Protein AF-A0AA88XLY1-F1 (afdb_monomer)

Sequence (331 aa):
MMCITQAEDRWPFRLPAILVGDGRLGGISGTISAYESLRLRGYDVAAIIFEDHNLGNEVPLLSYLRNRVPVLVLPPVPRGISENLIEWFEKSSSVFCSLKEIMLTTFLERIQRLHDMPKKAREIFWWPFTQHKLVPDETVTVIDSRFGENFAVHKVQHDSIIQQFDACASWWTQGPDATLQVVFRSFSSEEHDVGLPFGSAIKRDVLVYCGHNIHTRPIEYHQLCGNVVKFPSLLCHIFRWLQIELAKDMGYTAARFGHVMFPENVYEPALECAEHLLEGVGKDNGSTAIEIALKMAFRKFLLDHETILDLQSAEMGERRLELKVGPCSYL

Structure (mmCIF, N/CA/C/O backbone):
data_AF-A0AA88XLY1-F1
#
_entry.id   AF-A0AA88XLY1-F1
#
loop_
_atom_site.group_PDB
_atom_site.id
_atom_site.type_symbol
_atom_site.label_atom_id
_atom_site.label_alt_id
_atom_site.label_comp_id
_atom_site.label_asym_id
_atom_site.label_entity_id
_atom_site.label_seq_id
_atom_site.pdbx_PDB_ins_code
_atom_site.Cartn_x
_atom_site.Cartn_y
_atom_site.Cartn_z
_atom_site.occupancy
_atom_site.B_iso_or_equiv
_atom_site.auth_seq_id
_atom_site.auth_comp_id
_atom_site.auth_asym_id
_atom_site.auth_atom_id
_atom_site.pdbx_PDB_model_num
ATOM 1 N N . MET A 1 1 ? -13.022 -13.371 11.769 1.00 31.89 1 MET A N 1
ATOM 2 C CA . MET A 1 1 ? -11.596 -13.449 11.394 1.00 31.89 1 MET A CA 1
ATOM 3 C C . MET A 1 1 ? -11.537 -13.706 9.898 1.00 31.89 1 MET A C 1
ATOM 5 O O . MET A 1 1 ? -12.066 -14.717 9.457 1.00 31.89 1 MET A O 1
ATOM 9 N N . MET A 1 2 ? -11.038 -12.755 9.108 1.00 35.56 2 MET A N 1
ATOM 10 C CA . MET A 1 2 ? -10.910 -12.939 7.661 1.00 35.56 2 MET A CA 1
ATOM 11 C C . MET A 1 2 ? -9.697 -13.842 7.425 1.00 35.56 2 MET A C 1
ATOM 13 O O . MET A 1 2 ? -8.572 -13.444 7.716 1.00 35.56 2 MET A O 1
ATOM 17 N N . CYS A 1 3 ? -9.922 -15.086 7.002 1.00 40.66 3 CYS A N 1
ATOM 18 C CA . CYS A 1 3 ? -8.826 -15.9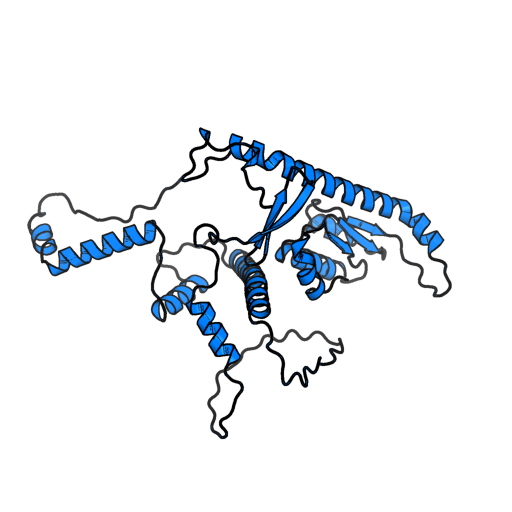81 6.640 1.00 40.66 3 CYS A CA 1
ATOM 19 C C . CYS A 1 3 ? -8.117 -15.444 5.39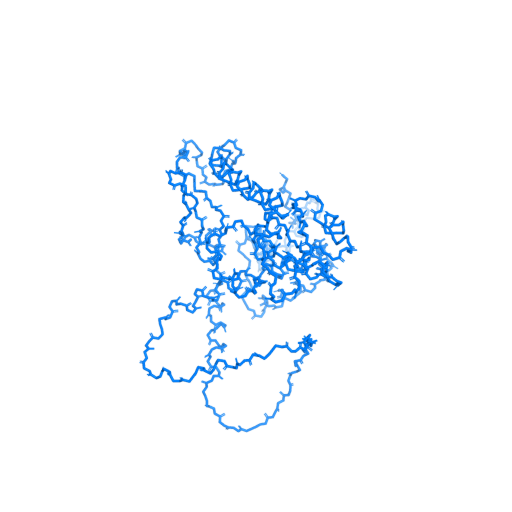1 1.00 40.66 3 CYS A C 1
ATOM 21 O O . CYS A 1 3 ? -8.750 -14.846 4.524 1.00 40.66 3 CYS A O 1
ATOM 23 N N . ILE A 1 4 ? -6.809 -15.685 5.300 1.00 44.84 4 ILE A N 1
ATOM 24 C CA . ILE A 1 4 ? -5.923 -15.228 4.217 1.00 44.84 4 ILE A CA 1
ATOM 25 C C . ILE A 1 4 ? -6.494 -15.545 2.821 1.00 44.84 4 ILE A C 1
ATOM 27 O O . ILE A 1 4 ? -6.412 -14.709 1.929 1.00 44.84 4 ILE A O 1
ATOM 31 N N . THR A 1 5 ? -7.171 -16.686 2.673 1.00 46.53 5 THR A N 1
ATOM 32 C CA . THR A 1 5 ? -7.853 -17.112 1.442 1.00 46.53 5 THR A CA 1
ATOM 33 C C . THR A 1 5 ? -9.067 -16.246 1.077 1.00 46.53 5 THR A C 1
ATOM 35 O O . THR A 1 5 ? -9.299 -15.970 -0.093 1.00 46.53 5 THR A O 1
ATOM 38 N N . GLN A 1 6 ? -9.818 -15.719 2.052 1.00 50.75 6 GLN A N 1
ATOM 39 C CA . GLN A 1 6 ? -10.956 -14.823 1.787 1.00 50.75 6 GLN A CA 1
ATOM 40 C C . GLN A 1 6 ? -10.525 -13.415 1.354 1.00 50.75 6 GLN A C 1
ATOM 42 O O . GLN A 1 6 ? -11.311 -12.680 0.751 1.00 50.75 6 GLN A O 1
ATOM 47 N N . ALA A 1 7 ? -9.290 -13.021 1.679 1.00 50.91 7 ALA A N 1
ATOM 48 C CA . ALA A 1 7 ? -8.703 -11.759 1.243 1.00 50.91 7 ALA A CA 1
ATOM 49 C C . ALA A 1 7 ? -8.209 -11.810 -0.210 1.00 50.91 7 ALA A C 1
ATOM 51 O O . ALA A 1 7 ? -7.953 -10.766 -0.793 1.00 50.91 7 ALA A O 1
ATOM 52 N N . GLU A 1 8 ? -8.102 -12.976 -0.834 1.00 51.84 8 GLU A N 1
ATOM 53 C CA . GLU A 1 8 ? -7.687 -13.069 -2.239 1.00 51.84 8 GLU A CA 1
ATOM 54 C C . GLU A 1 8 ? -8.887 -12.873 -3.180 1.00 51.84 8 GLU A C 1
ATOM 56 O O . GLU A 1 8 ? -8.802 -12.106 -4.141 1.00 51.84 8 GLU A O 1
ATOM 61 N N . ASP A 1 9 ? -10.053 -13.424 -2.829 1.00 51.47 9 ASP A N 1
ATOM 62 C CA . ASP A 1 9 ? -11.286 -13.301 -3.624 1.00 51.47 9 ASP A CA 1
ATOM 63 C C . ASP A 1 9 ? -11.855 -11.872 -3.680 1.00 51.47 9 ASP A C 1
ATOM 65 O O . ASP A 1 9 ? -12.534 -11.494 -4.637 1.00 51.47 9 ASP A O 1
ATOM 69 N N . ARG A 1 10 ? -11.591 -11.050 -2.656 1.00 53.12 10 ARG A N 1
ATOM 70 C CA . ARG A 1 10 ? -12.127 -9.676 -2.541 1.00 53.12 10 ARG A CA 1
ATOM 71 C C . ARG A 1 10 ? -11.178 -8.586 -3.029 1.00 53.12 10 ARG A C 1
ATOM 73 O O . ARG A 1 10 ? -11.556 -7.411 -3.031 1.00 53.12 10 ARG A O 1
ATOM 80 N N . TRP A 1 11 ? -9.993 -8.970 -3.498 1.00 59.19 11 TRP A N 1
ATOM 81 C CA . TRP A 1 11 ? -8.980 -8.053 -4.009 1.00 59.19 11 TRP A CA 1
ATOM 82 C C . TRP A 1 11 ? -9.486 -7.064 -5.078 1.00 59.19 11 TRP A C 1
ATOM 84 O O . TRP A 1 11 ? -9.163 -5.881 -4.961 1.00 59.19 11 TRP A O 1
ATOM 94 N N . PRO A 1 12 ? -10.318 -7.461 -6.071 1.00 54.78 12 PRO A N 1
ATOM 95 C CA . PRO A 1 12 ? -10.741 -6.558 -7.148 1.00 54.78 12 PRO A CA 1
ATOM 96 C C . PRO A 1 12 ? -11.434 -5.279 -6.675 1.00 54.78 12 PRO A C 1
ATOM 98 O O . PRO A 1 12 ? -11.430 -4.282 -7.390 1.00 54.78 12 PRO A O 1
ATOM 101 N N . PHE A 1 13 ? -12.041 -5.309 -5.488 1.00 60.09 13 PHE A N 1
ATOM 102 C CA . PHE A 1 13 ? -12.886 -4.227 -5.001 1.00 60.09 13 PHE A CA 1
ATOM 103 C C . PHE A 1 13 ? -12.156 -3.260 -4.061 1.00 60.09 13 PHE A C 1
ATOM 105 O O . PHE A 1 13 ? -12.681 -2.171 -3.832 1.00 60.09 13 PHE A O 1
ATOM 112 N N . ARG A 1 14 ? -10.979 -3.640 -3.515 1.00 66.19 14 ARG A N 1
ATOM 113 C CA . ARG A 1 14 ? -10.178 -2.875 -2.525 1.00 66.19 14 ARG A CA 1
ATOM 114 C C . ARG A 1 14 ? -11.039 -1.972 -1.632 1.00 66.19 14 ARG A C 1
ATOM 116 O O . ARG A 1 14 ? -10.840 -0.758 -1.547 1.00 66.19 14 ARG A O 1
ATOM 123 N N . LEU A 1 15 ? -12.063 -2.561 -1.019 1.00 68.31 15 LEU A N 1
ATOM 124 C CA . LEU A 1 15 ? -12.928 -1.836 -0.098 1.00 68.31 15 LEU A CA 1
ATOM 125 C C . LEU A 1 15 ? -12.123 -1.508 1.168 1.00 68.31 15 LEU A C 1
ATOM 127 O O . LEU A 1 15 ? -11.280 -2.323 1.559 1.00 68.31 15 LEU A O 1
ATOM 131 N N . PRO A 1 16 ? -12.356 -0.346 1.808 1.00 72.38 16 PRO A N 1
ATOM 132 C CA . PRO A 1 16 ? -11.746 -0.050 3.097 1.00 72.38 16 PRO A CA 1
ATOM 133 C C . PRO A 1 16 ? -12.067 -1.182 4.076 1.00 72.38 16 PRO A C 1
ATOM 135 O O . PRO A 1 16 ? -13.232 -1.529 4.287 1.00 72.38 16 PRO A O 1
ATOM 138 N N . ALA A 1 17 ? -11.024 -1.795 4.629 1.00 85.44 17 ALA A N 1
ATOM 139 C CA . ALA A 1 17 ? -11.159 -2.934 5.521 1.00 85.44 17 ALA A CA 1
ATOM 140 C C . ALA A 1 17 ? -11.238 -2.461 6.974 1.00 85.44 17 ALA A C 1
ATOM 142 O O . ALA A 1 17 ? -10.541 -1.532 7.377 1.00 85.44 17 ALA A O 1
ATOM 143 N N . ILE A 1 18 ? -12.046 -3.139 7.782 1.00 92.50 18 ILE A N 1
ATOM 144 C CA . ILE A 1 18 ? -11.969 -3.042 9.240 1.00 92.50 18 ILE A CA 1
ATOM 145 C C . ILE A 1 18 ? -11.334 -4.326 9.742 1.00 92.50 18 ILE A C 1
ATOM 147 O O . ILE A 1 18 ? -11.735 -5.420 9.333 1.00 92.50 18 ILE A O 1
ATOM 151 N N . LEU A 1 19 ? -10.364 -4.197 10.639 1.00 95.12 19 LEU A N 1
ATOM 152 C CA . LEU A 1 19 ? -9.774 -5.343 11.309 1.00 95.12 19 LEU A CA 1
ATOM 153 C C . LEU A 1 19 ? -10.430 -5.529 12.675 1.00 95.12 19 LEU A C 1
ATOM 155 O O . LEU A 1 19 ? -10.312 -4.678 13.551 1.00 95.12 19 LEU A O 1
ATOM 159 N N . VAL A 1 20 ? -11.087 -6.671 12.863 1.00 96.88 20 VAL A N 1
ATOM 160 C CA . VAL A 1 20 ? -11.510 -7.100 14.197 1.00 96.88 20 VAL A CA 1
ATOM 161 C C . VAL A 1 20 ? -10.316 -7.772 14.875 1.00 96.88 20 VAL A C 1
ATOM 163 O O . VAL A 1 20 ? -9.911 -8.858 14.455 1.00 96.88 20 VAL A O 1
ATOM 166 N N . GLY A 1 21 ? -9.723 -7.088 15.852 1.00 95.38 21 GLY A N 1
ATOM 167 C CA . GLY A 1 21 ? -8.584 -7.566 16.636 1.00 95.38 21 GLY A CA 1
ATOM 168 C C . GLY A 1 21 ? -8.992 -8.487 17.787 1.00 95.38 21 GLY A C 1
ATOM 169 O O . GLY A 1 21 ? -10.158 -8.853 17.932 1.00 95.38 21 GLY A O 1
ATOM 170 N N . ASP A 1 22 ? -8.019 -8.839 18.626 1.00 96.12 22 ASP A N 1
ATOM 171 C CA . ASP A 1 22 ? -8.229 -9.641 19.835 1.00 96.12 22 ASP A CA 1
ATOM 172 C C . ASP A 1 22 ? -7.780 -8.864 21.083 1.00 96.12 22 ASP A C 1
ATOM 174 O O . ASP A 1 22 ? -6.618 -8.469 21.210 1.00 96.12 22 ASP A O 1
ATOM 178 N N . GLY A 1 23 ? -8.715 -8.635 22.006 1.00 94.62 23 GLY A N 1
ATOM 179 C CA . GLY A 1 23 ? -8.454 -7.950 23.272 1.00 94.62 23 GLY A CA 1
ATOM 180 C C . GLY A 1 23 ? -7.908 -8.854 24.378 1.00 94.62 23 GLY A C 1
ATOM 181 O O . GLY A 1 23 ? -7.533 -8.357 25.436 1.00 94.62 23 GLY A O 1
ATOM 182 N N . ARG A 1 24 ? -7.828 -10.171 24.162 1.00 95.81 24 ARG A N 1
ATOM 183 C CA . ARG A 1 24 ? -7.323 -11.133 25.155 1.00 95.81 24 ARG A CA 1
ATOM 184 C C . ARG A 1 24 ? -5.799 -11.084 25.279 1.00 95.81 24 ARG A C 1
ATOM 186 O O . ARG A 1 24 ? -5.095 -10.425 24.509 1.00 95.81 24 ARG A O 1
ATOM 193 N N . LEU A 1 25 ? -5.268 -11.830 26.249 1.00 94.38 25 LEU A N 1
ATOM 194 C CA . LEU A 1 25 ? -3.827 -12.017 26.409 1.00 94.38 25 LEU A CA 1
ATOM 195 C C . LEU A 1 25 ? -3.226 -12.649 25.142 1.00 94.38 25 LEU A C 1
ATOM 197 O O . LEU A 1 25 ? -3.748 -13.633 24.625 1.00 94.38 25 LEU A O 1
ATOM 201 N N . GLY A 1 26 ? -2.135 -12.066 24.638 1.00 93.38 26 GLY A N 1
ATOM 202 C CA . GLY A 1 26 ? -1.527 -12.440 23.352 1.00 93.38 26 GLY A CA 1
ATOM 203 C C . GLY A 1 26 ? -2.197 -11.803 22.125 1.00 93.38 26 GLY A C 1
ATOM 204 O O . GLY A 1 26 ? -1.628 -11.828 21.032 1.00 93.38 26 GLY A O 1
ATOM 205 N N . GLY A 1 27 ? -3.351 -11.155 22.301 1.00 95.00 27 GLY A N 1
ATOM 206 C CA . GLY A 1 27 ? -4.129 -10.554 21.220 1.00 95.00 27 GLY A CA 1
ATOM 207 C C . GLY A 1 27 ? -3.446 -9.377 20.518 1.00 95.00 27 GLY A C 1
ATOM 208 O O . GLY A 1 27 ? -3.669 -9.171 19.326 1.00 95.00 27 GLY A O 1
ATOM 209 N N . ILE A 1 28 ? -2.530 -8.671 21.194 1.00 96.31 28 ILE A N 1
ATOM 210 C CA . ILE A 1 28 ? -1.718 -7.597 20.592 1.00 96.31 28 ILE A CA 1
ATOM 211 C C . ILE A 1 28 ? -0.904 -8.141 19.409 1.00 96.31 28 ILE A C 1
ATOM 213 O O . ILE A 1 28 ? -0.993 -7.618 18.301 1.00 96.31 28 ILE A O 1
ATOM 217 N N . SER A 1 29 ? -0.150 -9.225 19.624 1.00 96.62 29 SER A N 1
ATOM 218 C CA . SER A 1 29 ? 0.693 -9.829 18.584 1.00 96.62 29 SER A CA 1
ATOM 219 C C . SER A 1 29 ? -0.147 -10.390 17.437 1.00 96.62 29 SER A C 1
ATOM 221 O O . SER A 1 29 ? 0.167 -10.142 16.272 1.00 96.62 29 SER A O 1
ATOM 223 N N . GLY A 1 30 ? -1.254 -11.073 17.750 1.00 96.44 30 GLY A N 1
ATOM 224 C CA . GLY A 1 30 ? -2.174 -11.589 16.733 1.00 96.44 30 GLY A CA 1
ATOM 225 C C . GLY A 1 30 ? -2.798 -10.478 15.883 1.00 96.44 30 GLY A C 1
ATOM 226 O O . GLY A 1 30 ? -2.858 -10.595 14.659 1.00 96.44 30 GLY A O 1
ATOM 227 N N . THR A 1 31 ? -3.194 -9.369 16.512 1.00 96.44 31 THR A N 1
ATOM 228 C CA . THR A 1 31 ? -3.783 -8.208 15.827 1.00 96.44 31 THR A CA 1
ATOM 229 C C . THR A 1 31 ? -2.761 -7.509 14.931 1.00 96.44 31 THR A C 1
ATOM 231 O O . THR A 1 31 ? -3.071 -7.227 13.775 1.00 96.44 31 THR A O 1
ATOM 234 N N . ILE A 1 32 ? -1.531 -7.289 15.414 1.00 96.69 32 ILE A N 1
ATOM 235 C CA . ILE A 1 32 ? -0.441 -6.714 14.606 1.00 96.69 32 ILE A CA 1
ATOM 236 C C . ILE A 1 32 ? -0.120 -7.622 13.415 1.00 96.69 32 ILE A C 1
ATOM 238 O O . ILE A 1 32 ? -0.084 -7.149 12.284 1.00 96.69 32 ILE A O 1
ATOM 242 N N . SER A 1 33 ? 0.018 -8.930 13.643 1.00 95.56 33 SER A N 1
ATOM 243 C CA . SER A 1 33 ? 0.331 -9.900 12.584 1.00 95.56 33 SER A CA 1
ATOM 244 C C . SER A 1 33 ? -0.754 -9.938 11.501 1.00 95.56 33 SER A C 1
ATOM 246 O O . SER A 1 33 ? -0.457 -9.995 10.305 1.00 95.56 33 SER A O 1
ATOM 248 N N . ALA A 1 34 ? -2.030 -9.870 11.901 1.00 94.00 34 ALA A N 1
ATOM 249 C CA . ALA A 1 34 ? -3.153 -9.793 10.970 1.00 94.00 34 ALA A CA 1
ATOM 250 C C . ALA A 1 34 ? -3.167 -8.464 10.195 1.00 94.00 34 ALA A C 1
ATOM 252 O O . ALA A 1 34 ? -3.378 -8.462 8.981 1.00 94.00 34 ALA A O 1
ATOM 253 N N . TYR A 1 35 ? -2.900 -7.345 10.874 1.00 94.88 35 TYR A N 1
ATOM 254 C CA . TYR A 1 35 ? -2.785 -6.026 10.254 1.00 94.88 35 TYR A CA 1
ATOM 255 C C . TYR A 1 35 ? -1.658 -5.983 9.212 1.00 94.88 35 TYR A C 1
ATOM 257 O O . TYR A 1 35 ? -1.904 -5.618 8.061 1.00 94.88 35 TYR A O 1
ATOM 265 N N . GLU A 1 36 ? -0.447 -6.413 9.570 1.00 93.81 36 GLU A N 1
ATOM 266 C CA . GLU A 1 36 ? 0.697 -6.477 8.654 1.00 93.81 36 GLU A CA 1
ATOM 267 C C . GLU A 1 36 ? 0.408 -7.395 7.463 1.00 93.81 36 GLU A C 1
ATOM 269 O O . GLU A 1 36 ? 0.694 -7.032 6.325 1.00 93.81 36 GLU A O 1
ATOM 274 N N . SER A 1 37 ? -0.249 -8.537 7.687 1.00 90.75 37 SER A N 1
ATOM 275 C CA . SER A 1 37 ? -0.629 -9.468 6.615 1.00 90.75 37 SER A CA 1
ATOM 276 C C . SER A 1 37 ? -1.600 -8.862 5.597 1.00 90.75 37 SER A C 1
ATOM 278 O O . SER A 1 37 ? -1.511 -9.178 4.404 1.00 90.75 37 SER A O 1
ATOM 280 N N . LEU A 1 38 ? -2.524 -8.003 6.046 1.00 88.81 38 LEU A N 1
ATOM 281 C CA . LEU A 1 38 ? -3.427 -7.242 5.176 1.00 88.81 38 LEU A CA 1
ATOM 282 C C . LEU A 1 38 ? -2.665 -6.145 4.420 1.00 88.81 38 LEU A C 1
ATOM 284 O O . LEU A 1 38 ? -2.831 -6.007 3.206 1.00 88.81 38 LEU A O 1
ATOM 288 N N . ARG A 1 39 ? -1.788 -5.404 5.109 1.00 89.94 39 ARG A N 1
ATOM 289 C CA . ARG A 1 39 ? -0.960 -4.349 4.499 1.00 89.94 39 ARG A CA 1
ATOM 290 C C . ARG A 1 39 ? -0.002 -4.897 3.447 1.00 89.94 39 ARG A C 1
ATOM 292 O O . ARG A 1 39 ? 0.091 -4.307 2.378 1.00 89.94 39 ARG A O 1
ATOM 299 N N . LEU A 1 40 ? 0.642 -6.031 3.715 1.00 88.00 40 LEU A N 1
ATOM 300 C CA . LEU A 1 40 ? 1.575 -6.692 2.799 1.00 88.00 40 LEU A CA 1
ATOM 301 C C . LEU A 1 40 ? 0.886 -7.163 1.518 1.00 88.00 40 LEU A C 1
ATOM 303 O O . LEU A 1 40 ? 1.491 -7.177 0.453 1.00 88.00 40 LEU A O 1
ATOM 307 N N . ARG A 1 41 ? -0.403 -7.502 1.614 1.00 83.44 41 ARG A N 1
ATOM 308 C CA . ARG A 1 41 ? -1.218 -7.785 0.435 1.00 83.44 41 ARG A CA 1
ATOM 309 C C . ARG A 1 41 ? -1.606 -6.520 -0.302 1.00 83.44 41 ARG A C 1
ATOM 311 O O . ARG A 1 41 ? -1.768 -6.607 -1.498 1.00 83.44 41 ARG A O 1
ATOM 318 N N . GLY A 1 42 ? -1.690 -5.368 0.362 1.00 86.00 42 GLY A N 1
ATOM 319 C CA . GLY A 1 42 ? -2.042 -4.075 -0.232 1.00 86.00 42 GLY A CA 1
ATOM 320 C C . GLY A 1 42 ? -3.437 -3.575 0.150 1.00 86.00 42 GLY A C 1
ATOM 321 O O . GLY A 1 42 ? -3.982 -2.711 -0.531 1.00 86.00 42 GLY A O 1
ATOM 322 N N . TYR A 1 43 ? -4.021 -4.097 1.232 1.00 87.75 43 TYR A N 1
ATOM 323 C CA . TYR A 1 43 ? -5.272 -3.586 1.791 1.00 87.75 43 TYR A CA 1
ATOM 324 C C . TYR A 1 43 ? -5.060 -2.311 2.612 1.00 87.75 43 TYR A C 1
ATOM 326 O O . TYR A 1 43 ? -4.074 -2.160 3.339 1.00 87.75 43 TYR A O 1
ATOM 334 N N . ASP A 1 44 ? -6.042 -1.414 2.555 1.00 89.75 44 ASP A N 1
ATOM 335 C CA . ASP A 1 44 ? -6.128 -0.248 3.430 1.00 89.75 44 ASP A CA 1
ATOM 336 C C . ASP A 1 44 ? -7.085 -0.555 4.584 1.00 89.75 44 ASP A C 1
ATOM 338 O O . ASP A 1 44 ? -8.276 -0.795 4.377 1.00 89.75 44 ASP A O 1
ATOM 342 N N . VAL A 1 45 ? -6.541 -0.597 5.804 1.00 92.81 45 VAL A N 1
ATOM 343 C CA . VAL A 1 45 ? -7.312 -0.828 7.031 1.00 92.81 45 VAL A CA 1
ATOM 344 C C . VAL A 1 45 ? -7.732 0.528 7.586 1.00 92.81 45 VAL A C 1
ATOM 346 O O . VAL A 1 45 ? -6.883 1.310 8.005 1.00 92.81 45 VAL A O 1
ATOM 349 N N . ALA A 1 46 ? -9.034 0.802 7.571 1.00 93.44 46 ALA A N 1
ATOM 350 C CA . ALA A 1 46 ? -9.611 2.068 8.013 1.00 93.44 46 ALA A CA 1
ATOM 351 C C . ALA A 1 46 ? -9.670 2.184 9.543 1.00 93.44 46 ALA A C 1
ATOM 353 O O . ALA A 1 46 ? -9.506 3.272 10.080 1.00 93.44 46 ALA A O 1
ATOM 354 N N . ALA A 1 47 ? -9.898 1.072 10.246 1.00 96.12 47 ALA A N 1
ATOM 355 C CA . ALA A 1 47 ? -9.948 1.029 11.705 1.00 96.12 47 ALA A CA 1
ATOM 356 C C . ALA A 1 47 ? -9.654 -0.380 12.234 1.00 96.12 47 ALA A C 1
ATOM 358 O O . ALA A 1 47 ? -9.889 -1.380 11.542 1.00 96.12 47 ALA A O 1
ATOM 359 N N . ILE A 1 48 ? -9.192 -0.451 13.483 1.00 97.06 48 ILE A N 1
ATOM 360 C CA . ILE A 1 48 ? -9.113 -1.687 14.268 1.00 97.06 48 ILE A CA 1
ATOM 361 C C . ILE A 1 48 ? -10.157 -1.617 15.382 1.00 97.06 48 ILE A C 1
ATOM 363 O O . ILE A 1 48 ? -10.258 -0.600 16.061 1.00 97.06 48 ILE A O 1
ATOM 367 N N . ILE A 1 49 ? -10.920 -2.689 15.584 1.00 97.38 49 ILE A N 1
ATOM 368 C CA . ILE A 1 49 ? -11.907 -2.793 16.665 1.00 97.38 49 ILE A CA 1
ATOM 369 C C . ILE A 1 49 ? -11.763 -4.121 17.405 1.00 97.38 49 ILE A C 1
ATOM 371 O O . ILE A 1 49 ? -11.571 -5.152 16.767 1.00 97.38 49 ILE A O 1
ATOM 375 N N . PHE A 1 50 ? -11.846 -4.132 18.733 1.00 96.94 50 PHE A N 1
ATOM 376 C CA . PHE A 1 50 ? -11.822 -5.377 19.510 1.00 96.94 50 PHE A CA 1
ATOM 377 C C . PHE A 1 50 ? -12.588 -5.251 20.832 1.00 96.94 50 PHE A C 1
ATOM 379 O O . PHE A 1 50 ? -12.866 -4.151 21.296 1.00 96.94 50 PHE A O 1
ATOM 386 N N . GLU A 1 51 ? -12.942 -6.393 21.421 1.00 96.69 51 GLU A N 1
ATOM 387 C CA . GLU A 1 51 ? -13.605 -6.492 22.728 1.00 96.69 51 GLU A CA 1
ATOM 388 C C . GLU A 1 51 ? -12.622 -6.266 23.881 1.00 96.69 51 GLU A C 1
ATOM 390 O O . GLU A 1 51 ? -11.595 -6.946 23.967 1.00 96.69 51 GLU A O 1
ATOM 395 N N . ASP A 1 52 ? -12.963 -5.376 24.808 1.00 95.25 52 ASP A N 1
ATOM 396 C CA . ASP A 1 52 ? -12.175 -5.113 26.004 1.00 95.25 52 ASP A CA 1
ATOM 397 C C . ASP A 1 52 ? -12.131 -6.318 26.947 1.00 95.25 52 ASP A C 1
ATOM 399 O O . ASP A 1 52 ? -13.143 -6.942 27.263 1.00 95.25 52 ASP A O 1
ATOM 403 N N . HIS A 1 53 ? -10.935 -6.605 27.445 1.00 93.88 53 HIS A N 1
ATOM 404 C CA . HIS A 1 53 ? -10.684 -7.600 28.484 1.00 93.88 53 HIS A CA 1
ATOM 405 C C . HIS A 1 53 ? -9.937 -6.996 29.687 1.00 93.88 53 HIS A C 1
ATOM 407 O O . HIS A 1 53 ? -9.377 -7.737 30.495 1.00 93.88 53 HIS A O 1
ATOM 413 N N . ASN A 1 54 ? -9.946 -5.665 29.828 1.00 92.81 54 ASN A N 1
ATOM 414 C CA . ASN A 1 54 ? -9.269 -4.881 30.867 1.00 92.81 54 ASN A CA 1
ATOM 415 C C . ASN A 1 54 ? -7.740 -5.062 30.885 1.00 92.81 54 ASN A C 1
ATOM 417 O O . ASN A 1 54 ? -7.111 -5.014 31.942 1.00 92.81 54 ASN A O 1
ATOM 421 N N . LEU A 1 55 ? -7.139 -5.298 29.716 1.00 94.69 55 LEU A N 1
ATOM 422 C CA . LEU A 1 55 ? -5.689 -5.475 29.553 1.00 94.69 55 LEU A CA 1
ATOM 423 C C . LEU A 1 55 ? -4.993 -4.240 28.959 1.00 94.69 55 LEU A C 1
ATOM 425 O O . LEU A 1 55 ? -3.767 -4.216 28.885 1.00 94.69 55 LEU A O 1
ATOM 429 N N . GLY A 1 56 ? -5.753 -3.219 28.544 1.00 94.62 56 GLY A N 1
ATOM 430 C CA . GLY A 1 56 ? -5.204 -1.998 27.948 1.00 94.62 56 GLY A CA 1
ATOM 431 C C . GLY A 1 56 ? -4.491 -2.238 26.612 1.00 94.62 56 GLY A C 1
ATOM 432 O O . GLY A 1 56 ? -3.500 -1.566 26.315 1.00 94.62 56 GLY A O 1
ATOM 433 N N . ASN A 1 57 ? -4.943 -3.223 25.821 1.00 96.50 57 ASN A N 1
ATOM 434 C CA . ASN A 1 57 ? -4.316 -3.619 24.552 1.00 96.50 57 ASN A CA 1
ATOM 435 C C . ASN A 1 57 ? -4.278 -2.474 23.520 1.00 96.50 57 ASN A C 1
ATOM 437 O O . ASN A 1 57 ? -3.436 -2.479 22.620 1.00 96.50 57 ASN A O 1
ATOM 441 N N . GLU A 1 58 ? -5.156 -1.483 23.635 1.00 96.69 58 GLU A N 1
ATOM 442 C CA . GLU A 1 58 ? -5.240 -0.322 22.754 1.00 96.69 58 GLU A CA 1
ATOM 443 C C . GLU A 1 58 ? -3.991 0.560 22.818 1.00 96.69 58 GLU A C 1
ATOM 445 O O . GLU A 1 58 ? -3.570 1.088 21.791 1.00 96.69 58 GLU A O 1
ATOM 450 N N . VAL A 1 59 ? -3.345 0.670 23.982 1.00 96.75 59 VAL A N 1
ATOM 451 C CA . VAL A 1 59 ? -2.155 1.512 24.178 1.00 96.75 59 VAL A CA 1
ATOM 452 C C . VAL A 1 59 ? -0.967 1.041 23.321 1.00 96.75 59 VAL A C 1
ATOM 454 O O . VAL A 1 59 ? -0.450 1.836 22.527 1.00 96.75 59 VAL A O 1
ATOM 457 N N . PRO A 1 60 ? -0.517 -0.230 23.401 1.00 96.88 60 PRO A N 1
ATOM 458 C CA . PRO A 1 60 ? 0.554 -0.722 22.540 1.00 96.88 60 PRO A CA 1
ATOM 459 C C . PRO A 1 60 ? 0.150 -0.768 21.060 1.00 96.88 60 PRO A C 1
ATOM 461 O O . PRO A 1 60 ? 0.998 -0.509 20.205 1.00 96.88 60 PRO A O 1
ATOM 464 N N . LEU A 1 61 ? -1.123 -1.036 20.738 1.00 96.88 61 LEU A N 1
ATOM 465 C CA . LEU A 1 61 ? -1.604 -1.030 19.352 1.00 96.88 61 LEU A CA 1
ATOM 466 C C . LEU A 1 61 ? -1.540 0.371 18.725 1.00 96.88 61 LEU A C 1
ATOM 468 O O . LEU A 1 61 ? -0.998 0.522 17.631 1.00 96.88 61 LEU A O 1
ATOM 472 N N . LEU A 1 62 ? -2.020 1.405 19.421 1.00 96.88 62 LEU A N 1
ATOM 473 C CA . LEU A 1 62 ? -1.942 2.799 18.966 1.00 96.88 62 LEU A CA 1
ATOM 474 C C . LEU A 1 62 ? -0.492 3.261 18.787 1.00 96.88 62 LEU A C 1
ATOM 476 O O . LEU A 1 62 ? -0.168 3.914 17.790 1.00 96.88 62 LEU A O 1
ATOM 480 N N . SER A 1 63 ? 0.384 2.872 19.719 1.00 97.38 63 SER A N 1
ATOM 481 C CA . SER A 1 63 ? 1.822 3.146 19.648 1.00 97.38 63 SER A CA 1
ATOM 482 C C . SER A 1 63 ? 2.459 2.520 18.401 1.00 97.38 63 SER A C 1
ATOM 484 O O . SER A 1 63 ? 3.094 3.224 17.611 1.00 97.38 63 SER A O 1
ATOM 486 N N . TYR A 1 64 ? 2.217 1.226 18.156 1.00 97.19 64 TYR A N 1
ATOM 487 C CA . TYR A 1 64 ? 2.719 0.518 16.973 1.00 97.19 64 TYR A CA 1
ATOM 488 C C . TYR A 1 64 ? 2.210 1.156 15.665 1.00 97.19 64 TYR A C 1
ATOM 490 O O . TYR A 1 64 ? 2.983 1.399 14.736 1.00 97.19 64 TYR A O 1
ATOM 498 N N . LEU A 1 65 ? 0.921 1.508 15.610 1.00 95.62 65 LEU A N 1
ATOM 499 C CA . LEU A 1 65 ? 0.286 2.141 14.449 1.00 95.62 65 LEU A CA 1
ATOM 500 C C . LEU A 1 65 ? 0.658 3.622 14.266 1.00 95.62 65 LEU A C 1
ATOM 502 O O . LEU A 1 65 ? 0.251 4.237 13.274 1.00 95.62 65 LEU A O 1
ATOM 506 N N . ARG A 1 66 ? 1.411 4.215 15.203 1.00 96.38 66 ARG A N 1
ATOM 507 C CA . ARG A 1 66 ? 1.779 5.642 15.224 1.00 96.38 66 ARG A CA 1
ATOM 508 C C . ARG A 1 66 ? 0.562 6.566 15.082 1.00 96.38 66 ARG A C 1
ATOM 510 O O . ARG A 1 66 ? 0.635 7.566 14.370 1.00 96.38 66 ARG A O 1
ATOM 517 N N . ASN A 1 67 ? -0.563 6.199 15.700 1.00 91.75 67 ASN A N 1
ATOM 518 C CA . ASN A 1 67 ? -1.850 6.909 15.623 1.00 91.75 67 ASN A CA 1
ATOM 519 C C . ASN A 1 67 ? -2.397 7.140 14.197 1.00 91.75 67 ASN A C 1
ATOM 521 O O . ASN A 1 67 ? -3.228 8.020 13.993 1.00 91.75 67 ASN A O 1
ATOM 525 N N . ARG A 1 68 ? -1.944 6.373 13.194 1.00 92.50 68 ARG A N 1
ATOM 526 C CA . ARG A 1 68 ? -2.425 6.513 11.805 1.00 92.50 68 ARG A CA 1
ATOM 527 C C . ARG A 1 68 ? -3.745 5.797 11.546 1.00 92.50 68 ARG A C 1
ATOM 529 O O . ARG A 1 68 ? -4.460 6.172 10.626 1.00 92.50 68 ARG A O 1
ATOM 536 N N . VAL A 1 69 ? -4.030 4.752 12.320 1.00 95.00 69 VAL A N 1
ATOM 537 C CA . VAL A 1 69 ? -5.253 3.952 12.217 1.00 95.00 69 VAL A CA 1
ATOM 538 C C . VAL A 1 69 ? -5.969 4.027 13.565 1.00 95.00 69 VAL A C 1
ATOM 540 O O . VAL A 1 69 ? -5.349 3.690 14.579 1.00 95.00 69 VAL A O 1
ATOM 543 N N . PRO A 1 70 ? -7.239 4.467 13.608 1.00 96.44 70 PRO A N 1
ATOM 544 C CA . PRO A 1 70 ? -8.035 4.468 14.827 1.00 96.44 70 PRO A CA 1
ATOM 545 C C . PRO A 1 70 ? -8.174 3.063 15.422 1.00 96.44 70 PRO A C 1
ATOM 547 O O . PRO A 1 70 ? -8.407 2.090 14.699 1.00 96.44 70 PRO A O 1
ATOM 550 N N . VAL A 1 71 ? -8.072 2.979 16.748 1.00 97.69 71 VAL A N 1
ATOM 551 C CA . VAL A 1 71 ? -8.301 1.757 17.524 1.00 97.69 71 VAL A CA 1
ATOM 552 C C . VAL A 1 71 ? -9.514 1.985 18.416 1.00 97.69 71 VAL A C 1
ATOM 554 O O . VAL A 1 71 ? -9.522 2.900 19.236 1.00 97.69 71 VAL A O 1
ATOM 557 N N . LEU A 1 72 ? -10.548 1.172 18.224 1.00 97.50 72 LEU A N 1
ATOM 558 C CA . LEU A 1 72 ? -11.814 1.244 18.941 1.00 97.50 72 LEU A CA 1
ATOM 559 C C . LEU A 1 72 ? -11.959 0.041 19.871 1.00 97.50 72 LEU A C 1
ATOM 561 O O . LEU A 1 72 ? -11.686 -1.096 19.484 1.00 97.50 72 LEU A O 1
ATOM 565 N N . VAL A 1 73 ? -12.430 0.296 21.085 1.00 97.56 73 VAL A N 1
ATOM 566 C CA . VAL A 1 73 ? -12.575 -0.722 22.125 1.00 97.56 73 VAL A CA 1
ATOM 567 C C . VAL A 1 73 ? -14.057 -0.895 22.437 1.00 97.56 73 VAL A C 1
ATOM 569 O O . VAL A 1 73 ? -14.744 0.065 22.782 1.00 97.56 73 VAL A O 1
ATOM 572 N N . LEU A 1 74 ? -14.562 -2.113 22.261 1.00 96.88 74 LEU A N 1
ATOM 573 C CA . LEU A 1 74 ? -15.932 -2.494 22.594 1.00 96.88 74 LEU A CA 1
ATOM 574 C C . LEU A 1 74 ? -16.015 -2.952 24.052 1.00 96.88 74 LEU A C 1
ATOM 576 O O . LEU A 1 74 ? -15.073 -3.577 24.534 1.00 96.88 74 LEU A O 1
ATOM 580 N N . PRO A 1 75 ? -17.141 -2.725 24.748 1.00 95.00 75 PRO A N 1
ATOM 581 C CA . PRO A 1 75 ? -17.337 -3.291 26.075 1.00 95.00 75 PRO A CA 1
ATOM 582 C C . PRO A 1 75 ? -17.366 -4.832 26.023 1.00 95.00 75 PRO A C 1
ATOM 584 O O . PRO A 1 75 ? -17.724 -5.398 24.982 1.00 95.00 75 PRO A O 1
ATOM 587 N N . PRO A 1 76 ? -17.057 -5.517 27.142 1.00 93.31 76 PRO A N 1
ATOM 588 C CA . PRO A 1 76 ? -17.082 -6.976 27.217 1.00 93.31 76 PRO A CA 1
ATOM 589 C C . PRO A 1 76 ? -18.419 -7.559 26.749 1.00 93.31 76 PRO A C 1
ATOM 591 O O . PRO A 1 76 ? -19.491 -7.074 27.131 1.00 93.31 76 PRO A O 1
ATOM 594 N N . VAL A 1 77 ? -18.355 -8.601 25.927 1.00 90.94 77 VAL A N 1
ATOM 595 C CA . VAL A 1 77 ? -19.523 -9.290 25.381 1.00 90.94 77 VAL A CA 1
ATOM 596 C C . VAL A 1 77 ? -20.131 -10.182 26.475 1.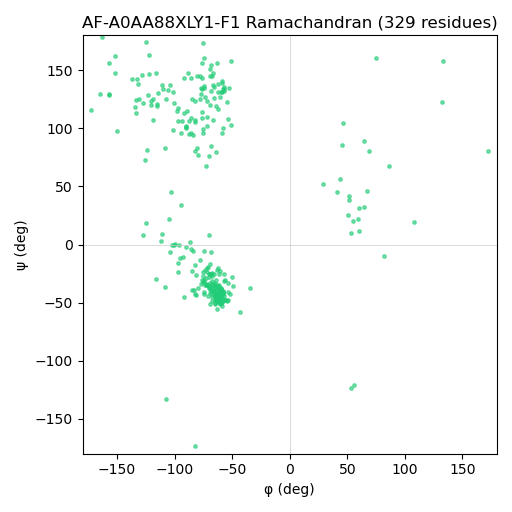00 90.94 77 VAL A C 1
ATOM 598 O O . VAL A 1 77 ? -19.399 -10.917 27.151 1.00 90.94 77 VAL A O 1
ATOM 601 N N . PRO A 1 78 ? -21.464 -10.154 26.668 1.00 89.25 78 PRO A N 1
ATOM 602 C CA . PRO A 1 78 ? -22.136 -11.033 27.616 1.00 89.25 78 PRO A CA 1
ATOM 603 C C . PRO A 1 78 ? -21.874 -12.510 27.279 1.00 89.25 78 PRO A C 1
ATOM 605 O O . PRO A 1 78 ? -21.950 -12.921 26.121 1.00 89.25 78 PRO A O 1
ATOM 608 N N . ARG A 1 79 ? -21.527 -13.319 28.288 1.00 83.56 79 ARG A N 1
ATOM 609 C CA . ARG A 1 79 ? -21.153 -14.738 28.106 1.00 83.56 79 ARG A CA 1
ATOM 610 C C . ARG A 1 79 ? -22.326 -15.697 28.317 1.00 83.56 79 ARG A C 1
ATOM 612 O O . ARG A 1 79 ? -22.193 -16.887 28.028 1.00 83.56 79 ARG A O 1
ATOM 619 N N . GLY A 1 80 ? -23.450 -15.214 28.848 1.00 78.31 80 GLY A N 1
ATOM 620 C CA . GLY A 1 80 ? -24.634 -16.027 29.092 1.00 78.31 80 GLY A CA 1
ATOM 621 C C . GLY A 1 80 ? -25.357 -16.373 27.792 1.00 78.31 80 GLY A C 1
ATOM 622 O O . GLY A 1 80 ? -25.748 -15.495 27.035 1.00 78.31 80 GLY A O 1
ATOM 623 N N . ILE A 1 81 ? -25.607 -17.664 27.554 1.00 68.44 81 ILE A N 1
ATOM 624 C CA . ILE A 1 81 ? -26.290 -18.171 26.344 1.00 68.44 81 ILE A CA 1
ATOM 625 C C . ILE A 1 81 ? -27.742 -17.647 26.232 1.00 68.44 81 ILE A C 1
ATOM 627 O O . ILE A 1 81 ? -28.318 -17.637 25.148 1.00 68.44 81 ILE A O 1
ATOM 631 N N . SER A 1 82 ? -28.335 -17.191 27.343 1.00 65.25 82 SER A N 1
ATOM 632 C CA . SER A 1 82 ? -29.696 -16.642 27.416 1.00 65.25 82 SER A CA 1
ATOM 633 C C . SER A 1 82 ? -29.762 -15.112 27.487 1.00 65.25 82 SER A C 1
ATOM 635 O O . SER A 1 82 ? -30.857 -14.565 27.611 1.00 65.25 82 SER A O 1
ATOM 637 N N . GLU A 1 83 ? -28.625 -14.413 27.480 1.00 71.12 83 GLU A N 1
ATOM 638 C CA . GLU A 1 83 ? -28.595 -12.954 27.591 1.00 71.12 83 GLU A CA 1
ATOM 639 C C . GLU A 1 83 ? -28.861 -12.322 26.222 1.00 71.12 83 GLU A C 1
ATOM 641 O O . GLU A 1 83 ? -28.187 -12.603 25.231 1.00 71.12 83 GLU A O 1
ATOM 646 N N . ASN A 1 84 ? -29.881 -11.469 26.151 1.00 78.38 84 ASN A N 1
ATOM 647 C CA . ASN A 1 84 ? -30.201 -10.750 24.929 1.00 78.38 84 ASN A CA 1
ATOM 648 C C . ASN A 1 84 ? -29.138 -9.668 24.670 1.00 78.38 84 ASN A C 1
ATOM 650 O O . ASN A 1 84 ? -28.934 -8.783 25.498 1.00 78.38 84 ASN A O 1
ATOM 654 N N . LEU A 1 85 ? -28.490 -9.709 23.503 1.00 88.25 85 LEU A N 1
ATOM 655 C CA . LEU A 1 85 ? -27.405 -8.791 23.135 1.00 88.25 85 LEU A CA 1
ATOM 656 C C . LEU A 1 85 ? -27.854 -7.336 22.915 1.00 88.25 85 LEU A C 1
ATOM 658 O O . LEU A 1 85 ? -26.996 -6.477 22.730 1.00 88.25 85 LEU A O 1
ATOM 662 N N . ILE A 1 86 ? -29.159 -7.036 22.935 1.00 89.62 86 ILE A N 1
ATOM 663 C CA . ILE A 1 86 ? -29.683 -5.673 22.727 1.00 89.62 86 ILE A CA 1
ATOM 664 C C . ILE A 1 86 ? -29.039 -4.666 23.689 1.00 89.62 86 ILE A C 1
ATOM 666 O O . ILE A 1 86 ? -28.540 -3.641 23.236 1.00 89.62 86 ILE A O 1
ATOM 670 N N . GLU A 1 87 ? -28.960 -4.975 24.986 1.00 89.44 87 GLU A N 1
ATOM 671 C CA . GLU A 1 87 ? -28.372 -4.052 25.970 1.00 89.44 87 GLU A CA 1
ATOM 672 C C . GLU A 1 87 ? -26.873 -3.813 25.704 1.00 89.44 87 GLU A C 1
ATOM 674 O O . GLU A 1 87 ? -26.362 -2.703 25.864 1.00 89.44 87 GLU A O 1
ATOM 679 N N . TRP A 1 88 ? -26.151 -4.841 25.246 1.00 92.88 88 TRP A N 1
ATOM 680 C CA . TRP A 1 88 ? -24.750 -4.702 24.849 1.00 92.88 88 TRP A CA 1
ATOM 681 C C . TRP A 1 88 ? -24.599 -3.848 23.584 1.00 92.88 88 TRP A C 1
ATOM 683 O O . TRP A 1 88 ? -23.696 -3.012 23.521 1.00 92.88 88 TRP A O 1
ATOM 693 N N . PHE A 1 89 ? -25.492 -4.001 22.601 1.00 93.88 89 PHE A N 1
ATOM 694 C CA . PHE A 1 89 ? -25.511 -3.155 21.406 1.00 93.88 89 PHE A CA 1
ATOM 695 C C . PHE A 1 89 ? -25.812 -1.693 21.744 1.00 93.88 89 PHE A C 1
ATOM 697 O O . PHE A 1 89 ? -25.143 -0.810 21.211 1.00 93.88 89 PHE A O 1
ATOM 704 N N . GLU A 1 90 ? -26.752 -1.430 22.652 1.00 93.12 90 GLU A N 1
ATOM 705 C CA . GLU A 1 90 ? -27.055 -0.076 23.130 1.00 93.12 90 GLU A CA 1
ATOM 706 C C . GLU A 1 90 ? -25.842 0.552 23.829 1.00 93.12 90 GLU A C 1
ATOM 708 O O . GLU A 1 90 ? -25.440 1.665 23.483 1.00 93.12 90 GLU A O 1
ATOM 713 N N . LYS A 1 91 ? -25.180 -0.189 24.730 1.00 93.38 91 LYS A N 1
ATOM 714 C CA . LYS A 1 91 ? -23.931 0.254 25.384 1.00 93.38 91 LYS A CA 1
ATOM 715 C C . LYS A 1 91 ? -22.794 0.493 24.388 1.00 93.38 91 LYS A C 1
ATOM 717 O O . LYS A 1 91 ? -21.997 1.408 24.574 1.00 93.38 91 LYS A O 1
ATOM 722 N N . SER A 1 92 ? -22.729 -0.307 23.327 1.00 96.25 92 SER A N 1
ATOM 723 C CA . SER A 1 92 ? -21.708 -0.218 22.274 1.00 96.25 92 SER A CA 1
ATOM 724 C C . SER A 1 92 ? -22.057 0.784 21.169 1.00 96.25 92 SER A C 1
ATOM 726 O O . SER A 1 92 ? -21.260 0.989 20.251 1.00 96.25 92 SER A O 1
ATOM 728 N N . SER A 1 93 ? -23.240 1.408 21.220 1.00 95.94 93 SER A N 1
ATOM 729 C CA . SER A 1 93 ? -23.763 2.220 20.119 1.00 95.94 93 SER A CA 1
ATOM 730 C C . SER A 1 93 ? -22.846 3.387 19.770 1.00 95.94 93 SER A C 1
ATOM 732 O O . SER A 1 93 ? -22.696 3.695 18.592 1.00 95.94 93 SER A O 1
ATOM 734 N N . SER A 1 94 ? -22.214 4.025 20.758 1.00 96.69 94 SER A N 1
ATOM 735 C CA . SER A 1 94 ? -21.272 5.125 20.520 1.00 96.69 94 SER A CA 1
ATOM 736 C C . SER A 1 94 ? -20.056 4.661 19.717 1.00 96.69 94 SER A C 1
ATOM 738 O O . SER A 1 94 ? -19.701 5.295 18.727 1.00 96.69 94 SER A O 1
ATOM 740 N N . VAL A 1 95 ? -19.479 3.510 20.076 1.00 97.25 95 VAL A N 1
ATOM 741 C CA . VAL A 1 95 ? -18.322 2.913 19.392 1.00 97.25 95 VAL A CA 1
ATOM 742 C C . VAL A 1 95 ? -18.674 2.538 17.954 1.00 97.25 95 VAL A C 1
ATOM 744 O O . VAL A 1 95 ? -17.914 2.836 17.032 1.00 97.25 95 VAL A O 1
ATOM 747 N N . PHE A 1 96 ? -19.846 1.935 17.732 1.00 96.44 96 PHE A N 1
ATOM 748 C CA . PHE A 1 96 ? -20.314 1.607 16.383 1.00 96.44 96 PHE A CA 1
ATOM 749 C C . PHE A 1 96 ? -20.639 2.850 15.545 1.00 96.44 96 PHE A C 1
ATOM 751 O O . PHE A 1 96 ? -20.347 2.859 14.347 1.00 96.44 96 PHE A O 1
ATOM 758 N N . CYS A 1 97 ? -21.192 3.906 16.147 1.00 96.88 97 CYS A N 1
ATOM 759 C CA . CYS A 1 97 ? -21.389 5.189 15.472 1.00 96.88 97 CYS A CA 1
ATOM 760 C C . CYS A 1 97 ? -20.049 5.796 15.044 1.00 96.88 97 CYS A C 1
ATOM 762 O O . CYS A 1 97 ? -19.893 6.127 13.870 1.00 96.88 97 CYS A O 1
ATOM 764 N N . SER A 1 98 ? -19.056 5.842 15.938 1.00 97.00 98 SER A N 1
ATOM 765 C CA . SER A 1 98 ? -17.707 6.310 15.600 1.00 97.00 98 SER A CA 1
ATOM 766 C C . SER A 1 98 ? -17.060 5.461 14.505 1.00 97.00 98 SER A C 1
ATOM 768 O O . SER A 1 98 ? -16.485 6.006 13.567 1.00 97.00 98 SER A O 1
ATOM 770 N N . LEU A 1 99 ? -17.195 4.130 14.560 1.00 95.31 99 LEU A N 1
ATOM 771 C CA . LEU A 1 99 ? -16.697 3.242 13.506 1.00 95.31 99 LEU A CA 1
ATOM 772 C C . LEU A 1 99 ? -17.333 3.570 12.151 1.00 95.31 99 LEU A C 1
ATOM 774 O O . LEU A 1 99 ? -16.628 3.689 11.150 1.00 95.31 99 LEU A O 1
ATOM 778 N N . LYS A 1 100 ? -18.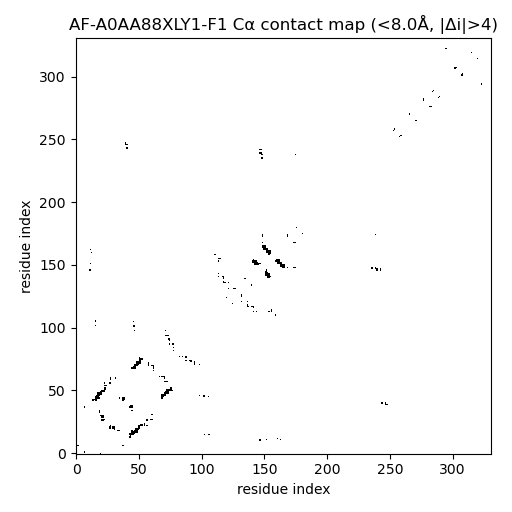659 3.740 12.115 1.00 94.50 100 LYS A N 1
ATOM 779 C CA . LYS A 1 100 ? -19.394 4.105 10.900 1.00 94.50 100 LYS A CA 1
ATOM 780 C C . LYS A 1 100 ? -18.922 5.450 10.345 1.00 94.50 100 LYS A C 1
ATOM 782 O O . LYS A 1 100 ? -18.709 5.559 9.139 1.00 94.50 100 LYS A O 1
ATOM 787 N N . GLU A 1 101 ? -18.751 6.456 11.197 1.00 95.75 101 GLU A N 1
ATOM 788 C CA . GLU A 1 101 ? -18.248 7.776 10.800 1.00 95.75 101 GLU A CA 1
ATOM 789 C C . GLU A 1 101 ? -16.837 7.692 10.215 1.00 95.75 101 GLU A C 1
ATOM 791 O O . GLU A 1 101 ? -16.591 8.264 9.152 1.00 95.75 101 GLU A O 1
ATOM 796 N N . ILE A 1 102 ? -15.940 6.920 10.836 1.00 94.50 102 ILE A N 1
ATOM 797 C CA . ILE A 1 102 ? -14.586 6.678 10.319 1.00 94.50 102 ILE A CA 1
ATOM 798 C C . ILE A 1 102 ? -14.656 6.037 8.931 1.00 94.50 102 ILE A C 1
ATOM 800 O O . ILE A 1 102 ? -14.031 6.539 7.998 1.00 94.50 102 ILE A O 1
ATOM 804 N N . MET A 1 103 ? -15.449 4.974 8.760 1.00 90.12 103 MET A N 1
ATOM 805 C CA . MET A 1 103 ? -15.593 4.298 7.465 1.00 90.12 103 MET A CA 1
ATOM 806 C C . MET A 1 103 ? -16.089 5.241 6.367 1.00 90.12 103 MET A C 1
ATOM 808 O O . MET A 1 103 ? -15.537 5.246 5.267 1.00 90.12 103 MET A O 1
ATOM 812 N N . LEU A 1 104 ? -17.132 6.024 6.659 1.00 92.06 104 LEU A N 1
ATOM 813 C CA . LEU A 1 104 ? -17.707 6.974 5.709 1.00 92.06 104 LEU A CA 1
ATOM 814 C C . LEU A 1 104 ? -16.708 8.077 5.364 1.00 92.06 104 LEU A C 1
ATOM 816 O O . LEU A 1 104 ? -16.531 8.385 4.190 1.00 92.06 104 LEU A O 1
ATOM 820 N N . THR A 1 105 ? -16.015 8.620 6.364 1.00 93.81 105 THR A N 1
ATOM 821 C CA . THR A 1 105 ? -15.008 9.670 6.168 1.00 93.81 105 THR A CA 1
ATOM 822 C C . THR A 1 105 ? -13.848 9.157 5.320 1.00 93.81 105 THR A C 1
ATOM 824 O O . THR A 1 105 ? -13.544 9.748 4.289 1.00 93.81 105 THR A O 1
ATOM 827 N N . THR A 1 106 ? -13.279 7.996 5.664 1.00 91.31 106 THR A N 1
ATOM 828 C CA . THR A 1 106 ? -12.200 7.359 4.885 1.00 91.31 106 THR A CA 1
ATOM 829 C C . THR A 1 106 ? -12.629 7.078 3.443 1.00 91.31 106 THR A C 1
ATOM 831 O O . THR A 1 106 ? -11.847 7.258 2.508 1.00 91.31 106 THR A O 1
ATOM 834 N N . PHE A 1 107 ? -13.872 6.637 3.237 1.00 88.56 107 PHE A N 1
ATOM 835 C CA . PHE A 1 107 ? -14.407 6.413 1.898 1.00 88.56 107 PHE A CA 1
ATOM 836 C C . PHE A 1 107 ? -14.519 7.720 1.103 1.00 88.56 107 PHE A C 1
ATOM 838 O O . PHE A 1 107 ? -14.013 7.789 -0.016 1.00 88.56 107 PHE A O 1
ATOM 845 N N . LEU A 1 108 ? -15.126 8.760 1.678 1.00 91.25 108 LEU A N 1
ATOM 846 C CA . LEU A 1 108 ? -15.294 10.058 1.019 1.00 91.25 108 LEU A CA 1
ATOM 847 C C . LEU A 1 108 ? -13.946 10.711 0.692 1.00 91.25 108 LEU A C 1
ATOM 849 O O . LEU A 1 108 ? -13.746 11.172 -0.430 1.00 91.25 108 LEU A O 1
ATOM 853 N N . GLU A 1 109 ? -12.990 10.678 1.621 1.00 93.00 109 GLU A N 1
ATOM 854 C CA . GLU A 1 109 ? -11.624 11.168 1.400 1.00 93.00 109 GLU A CA 1
ATOM 855 C C . GLU A 1 109 ? -10.923 10.415 0.264 1.00 93.00 109 GLU A C 1
ATOM 857 O O . GLU A 1 109 ? -10.237 11.021 -0.566 1.00 93.00 109 GLU A O 1
ATOM 862 N N . ARG A 1 110 ? -11.113 9.090 0.181 1.00 90.44 110 ARG A N 1
ATOM 863 C CA . ARG A 1 110 ? -10.574 8.288 -0.922 1.00 90.44 110 ARG A CA 1
ATOM 864 C C . ARG A 1 110 ? -11.159 8.730 -2.259 1.00 90.44 110 ARG A C 1
ATOM 866 O O . ARG A 1 110 ? -10.383 8.909 -3.196 1.00 90.44 110 ARG A O 1
ATOM 873 N N . ILE A 1 111 ? -12.480 8.876 -2.355 1.00 90.00 111 ILE A N 1
ATOM 874 C CA . ILE A 1 111 ? -13.148 9.274 -3.602 1.00 90.00 111 ILE A CA 1
ATOM 875 C C . ILE A 1 111 ? -12.696 10.672 -4.024 1.00 90.00 111 ILE A C 1
ATOM 877 O O . ILE A 1 111 ? -12.253 10.846 -5.158 1.00 90.00 111 ILE A O 1
ATOM 881 N N . GLN A 1 112 ? -12.670 11.629 -3.092 1.00 93.31 112 GLN A N 1
ATOM 882 C CA . GLN A 1 112 ? -12.188 12.983 -3.364 1.00 93.31 112 GLN A CA 1
ATOM 883 C C . GLN A 1 112 ? -10.746 12.978 -3.885 1.00 93.31 112 GLN A C 1
ATOM 885 O O . GLN A 1 112 ? -10.426 13.637 -4.873 1.00 93.31 112 GLN A O 1
ATOM 890 N N . ARG A 1 113 ? -9.861 12.187 -3.266 1.00 93.88 113 ARG A N 1
ATOM 891 C CA . ARG A 1 113 ? -8.482 12.033 -3.742 1.00 93.88 113 ARG A CA 1
ATOM 892 C C . ARG A 1 113 ? -8.436 11.494 -5.175 1.00 93.88 113 ARG A C 1
ATOM 894 O O . ARG A 1 113 ? -7.652 12.008 -5.966 1.00 93.88 113 ARG A O 1
ATOM 901 N N . LEU A 1 114 ? -9.249 10.490 -5.510 1.00 92.25 114 LEU A N 1
ATOM 902 C CA . LEU A 1 114 ? -9.310 9.913 -6.861 1.00 92.25 114 LEU A CA 1
ATOM 903 C C . LEU A 1 114 ? -9.858 10.909 -7.898 1.00 92.25 114 LEU A C 1
ATOM 905 O O . LEU A 1 114 ? -9.388 10.907 -9.036 1.00 92.25 114 LEU A O 1
ATOM 909 N N . HIS A 1 115 ? -10.804 11.773 -7.520 1.00 92.56 115 HIS A N 1
ATOM 910 C CA . HIS A 1 115 ? -11.311 12.863 -8.369 1.00 92.56 115 HIS A CA 1
ATOM 911 C C . HIS A 1 115 ? -10.261 13.932 -8.647 1.00 92.56 115 HIS A C 1
ATOM 913 O O . HIS A 1 115 ? -10.153 14.409 -9.774 1.00 92.56 115 HIS A O 1
ATOM 919 N N . ASP A 1 116 ? -9.457 14.280 -7.645 1.00 93.81 116 ASP A N 1
ATOM 920 C CA . ASP A 1 116 ? -8.436 15.320 -7.773 1.00 93.81 116 ASP A CA 1
ATOM 921 C C . ASP A 1 116 ? -7.200 14.870 -8.574 1.00 93.81 116 ASP A C 1
ATOM 923 O O . ASP A 1 116 ? -6.444 15.707 -9.078 1.00 93.81 116 ASP A O 1
ATOM 927 N N . MET A 1 117 ? -6.944 13.558 -8.643 1.00 94.50 117 MET A N 1
ATOM 928 C CA . MET A 1 117 ? -5.711 12.984 -9.197 1.00 94.50 117 MET A CA 1
ATOM 929 C C . MET A 1 117 ? -5.401 13.418 -10.640 1.00 94.50 117 MET A C 1
ATOM 931 O O . MET A 1 117 ? -4.264 13.833 -10.861 1.00 94.50 117 MET A O 1
ATOM 935 N N . PRO A 1 118 ? -6.337 13.378 -11.614 1.00 93.44 118 PRO A N 1
ATOM 936 C CA . PRO A 1 118 ? -6.076 13.806 -12.993 1.00 93.44 118 PRO A CA 1
ATOM 937 C C . PRO A 1 118 ? -5.522 15.226 -13.094 1.00 93.44 118 PRO A C 1
ATOM 939 O O . PRO A 1 118 ? -4.496 15.459 -13.735 1.00 93.44 118 PRO A O 1
ATOM 942 N N . LYS A 1 119 ? -6.178 16.165 -12.402 1.00 91.75 119 LYS A N 1
ATOM 943 C CA . LYS A 1 119 ? -5.809 17.580 -12.411 1.00 91.75 119 LYS A CA 1
ATOM 944 C C . LYS A 1 119 ? -4.431 17.784 -11.783 1.00 91.75 119 LYS A C 1
ATOM 946 O O . LYS A 1 119 ? -3.548 18.358 -12.415 1.00 91.75 119 LYS A O 1
ATOM 951 N N . LYS A 1 120 ? -4.220 17.234 -10.580 1.00 94.25 120 LYS A N 1
ATOM 952 C CA . LYS A 1 120 ? -2.927 17.300 -9.877 1.00 94.25 120 LYS A CA 1
ATOM 953 C C . LYS A 1 120 ? -1.800 16.691 -10.712 1.00 94.25 120 LYS A C 1
ATOM 955 O O . LYS A 1 120 ? -0.711 17.249 -10.770 1.00 94.25 120 LYS A O 1
ATOM 960 N N . ALA A 1 121 ? -2.062 15.574 -11.388 1.00 94.06 121 ALA A N 1
ATOM 961 C CA . ALA A 1 121 ? -1.075 14.907 -12.225 1.00 94.06 121 ALA A CA 1
ATOM 962 C C . ALA A 1 121 ? -0.630 15.787 -13.402 1.00 94.06 121 ALA A C 1
ATOM 964 O O . ALA A 1 121 ? 0.563 15.877 -13.654 1.00 94.06 121 ALA A O 1
ATOM 965 N N . ARG A 1 122 ? -1.540 16.492 -14.084 1.00 91.38 122 ARG A N 1
ATOM 966 C CA . ARG A 1 122 ? -1.159 17.410 -15.176 1.00 91.38 122 ARG A CA 1
ATOM 967 C C . ARG A 1 122 ? -0.409 18.650 -14.700 1.00 91.38 122 ARG A C 1
ATOM 969 O O . ARG A 1 122 ? 0.428 19.163 -15.433 1.00 91.38 122 ARG A O 1
ATOM 976 N N . GLU A 1 123 ? -0.735 19.146 -13.510 1.00 92.75 123 GLU A N 1
ATOM 977 C CA . GLU A 1 123 ? -0.086 20.329 -12.932 1.00 92.75 123 GLU A CA 1
ATOM 978 C C . GLU A 1 123 ? 1.327 20.023 -12.418 1.00 92.75 123 GLU A C 1
ATOM 980 O O . GLU A 1 123 ? 2.195 20.892 -12.459 1.00 92.75 123 GLU A O 1
ATOM 985 N N . ILE A 1 124 ? 1.557 18.799 -11.930 1.00 96.00 124 ILE A N 1
ATOM 986 C CA . ILE A 1 124 ? 2.781 18.430 -11.207 1.00 96.00 124 ILE A CA 1
ATOM 987 C C . ILE A 1 124 ? 3.698 17.521 -12.035 1.00 96.00 124 ILE A C 1
ATOM 989 O O . ILE A 1 124 ? 4.920 17.629 -11.927 1.00 96.00 124 ILE A O 1
ATOM 993 N N . PHE A 1 125 ? 3.157 16.600 -12.837 1.00 96.19 125 PHE A N 1
ATOM 994 C CA . PHE A 1 125 ? 3.973 15.611 -13.542 1.00 96.19 125 PHE A CA 1
ATOM 995 C C . PHE A 1 125 ? 4.507 16.114 -14.877 1.00 96.19 125 PHE A C 1
ATOM 997 O O . PHE A 1 125 ? 3.804 16.717 -15.683 1.00 96.19 125 PHE A O 1
ATOM 1004 N N . TRP A 1 126 ? 5.738 15.695 -15.166 1.00 95.94 126 TRP A N 1
ATOM 1005 C CA . TRP A 1 126 ? 6.320 15.722 -16.499 1.00 95.94 126 TRP A CA 1
ATOM 1006 C C . TRP A 1 126 ? 6.420 14.290 -17.038 1.00 95.94 126 TRP A C 1
ATOM 1008 O O . TRP A 1 126 ? 7.457 13.640 -16.935 1.00 95.94 126 TRP A O 1
ATOM 1018 N N . TRP A 1 127 ? 5.327 13.765 -17.601 1.00 95.56 127 TRP A N 1
ATOM 1019 C CA . TRP A 1 127 ? 5.340 12.437 -18.230 1.00 95.56 127 TRP A CA 1
ATOM 1020 C C . TRP A 1 127 ? 6.392 12.308 -19.349 1.00 95.56 127 TRP A C 1
ATOM 1022 O O . TRP A 1 127 ? 6.465 13.180 -20.222 1.00 95.56 127 TRP A O 1
ATOM 1032 N N . PRO A 1 128 ? 7.174 11.212 -19.370 1.00 95.88 128 PRO A N 1
ATOM 1033 C CA . PRO A 1 128 ? 8.123 10.946 -20.442 1.00 95.88 128 PRO A CA 1
ATOM 1034 C C . PRO A 1 128 ? 7.380 10.620 -21.745 1.00 95.88 128 PRO A C 1
ATOM 1036 O O . PRO A 1 128 ? 6.253 10.123 -21.726 1.00 95.88 128 PRO A O 1
ATOM 1039 N N . PHE A 1 129 ? 8.007 10.926 -22.886 1.00 94.38 129 PHE A N 1
ATOM 1040 C CA . PHE A 1 129 ? 7.471 10.663 -24.235 1.00 94.38 129 PHE A CA 1
ATOM 1041 C C . PHE A 1 129 ? 6.030 11.157 -24.473 1.00 94.38 129 PHE A C 1
ATOM 1043 O O . PHE A 1 129 ? 5.322 10.644 -25.335 1.00 94.38 129 PHE A O 1
ATOM 1050 N N . THR A 1 130 ? 5.592 12.174 -23.729 1.00 94.56 130 THR A N 1
ATOM 1051 C CA . THR A 1 130 ? 4.225 12.696 -23.778 1.00 94.56 130 THR A CA 1
ATOM 1052 C C . THR A 1 130 ? 4.254 14.178 -24.121 1.00 94.56 130 THR A C 1
ATOM 1054 O O . THR A 1 130 ? 4.948 14.961 -23.480 1.00 94.56 130 THR A O 1
ATOM 1057 N N . GLN A 1 131 ? 3.478 14.587 -25.126 1.00 93.56 131 GLN A N 1
ATOM 1058 C CA . GLN A 1 131 ? 3.291 16.001 -25.447 1.00 93.56 131 GLN A CA 1
ATOM 1059 C C . GLN A 1 131 ? 2.165 16.582 -24.577 1.00 93.56 131 GLN A C 1
ATOM 1061 O O . GLN A 1 131 ? 0.991 16.470 -24.931 1.00 93.56 131 GLN A O 1
ATOM 1066 N N . HIS A 1 132 ? 2.504 17.218 -23.447 1.00 91.25 132 HIS A N 1
ATOM 1067 C CA . HIS A 1 132 ? 1.530 17.670 -22.432 1.00 91.25 132 HIS A CA 1
ATOM 1068 C C . HIS A 1 132 ? 0.434 18.595 -22.958 1.00 91.25 132 HIS A C 1
ATOM 1070 O O . HIS A 1 132 ? -0.693 18.545 -22.468 1.00 91.25 132 HIS A O 1
ATOM 1076 N N . LYS A 1 133 ? 0.724 19.402 -23.988 1.00 90.94 133 LYS A N 1
ATOM 1077 C CA . LYS A 1 133 ? -0.273 20.291 -24.613 1.00 90.94 133 LYS A CA 1
ATOM 1078 C C . LYS A 1 133 ? -1.432 19.541 -25.277 1.00 90.94 133 LYS A C 1
ATOM 1080 O O . LYS A 1 133 ? -2.481 20.138 -25.486 1.00 90.94 133 LYS A O 1
ATOM 1085 N N . LEU A 1 134 ? -1.239 18.268 -25.625 1.00 92.44 134 LEU A N 1
ATOM 1086 C CA . LEU A 1 134 ? -2.219 17.445 -26.336 1.00 92.44 134 LEU A CA 1
ATOM 1087 C C . LEU A 1 134 ? -2.988 16.485 -25.418 1.00 92.44 134 LEU A C 1
ATOM 1089 O O . LEU A 1 134 ? -3.837 15.749 -25.907 1.00 92.44 134 LEU A O 1
ATOM 1093 N N . VAL A 1 135 ? -2.701 16.474 -24.113 1.00 90.62 135 VAL A N 1
ATOM 1094 C CA . VAL A 1 135 ? -3.361 15.581 -23.150 1.00 90.62 135 VAL A CA 1
ATOM 1095 C C . VAL A 1 135 ? -4.505 16.333 -22.461 1.00 90.62 135 VAL A C 1
ATOM 1097 O O . VAL A 1 135 ? -4.220 17.205 -21.633 1.00 90.62 135 VAL A O 1
ATOM 1100 N N . PRO A 1 136 ? -5.782 16.047 -22.779 1.00 85.19 136 PRO A N 1
ATOM 1101 C CA . PRO A 1 136 ? -6.921 16.626 -22.069 1.00 85.19 136 PRO A CA 1
ATOM 1102 C C . PRO A 1 136 ? -7.140 15.960 -20.699 1.00 85.19 136 PRO A C 1
ATOM 1104 O O . PRO A 1 136 ? -6.782 14.797 -20.499 1.00 85.19 136 PRO A O 1
ATOM 1107 N N . ASP A 1 137 ? -7.784 16.680 -19.774 1.00 74.81 137 ASP A N 1
ATOM 1108 C CA . ASP A 1 137 ? -8.051 16.219 -18.396 1.00 74.81 137 ASP A CA 1
ATOM 1109 C C . ASP A 1 137 ? -8.763 14.861 -18.345 1.00 74.81 137 ASP A C 1
ATOM 1111 O O . ASP A 1 137 ? -8.402 13.982 -17.567 1.00 74.81 137 ASP A O 1
ATOM 1115 N N . GLU A 1 138 ? -9.733 14.663 -19.234 1.00 79.50 138 GLU A N 1
ATOM 1116 C CA . GLU A 1 138 ? -10.591 13.475 -19.295 1.00 79.50 138 GLU A CA 1
ATOM 1117 C C . GLU A 1 138 ? -9.852 12.200 -19.733 1.00 79.50 138 GLU A C 1
ATOM 1119 O O . GLU A 1 138 ? -10.355 11.094 -19.536 1.00 79.50 138 GLU A O 1
ATOM 1124 N N . THR A 1 139 ? -8.662 12.335 -20.329 1.00 84.50 139 THR A N 1
ATOM 1125 C CA . THR A 1 139 ? -7.886 11.191 -20.845 1.00 84.50 139 THR A CA 1
ATOM 1126 C C . THR A 1 139 ? -6.882 10.629 -19.853 1.00 84.50 139 THR A C 1
ATOM 1128 O O . THR A 1 139 ? -6.331 9.554 -20.091 1.00 84.50 139 THR A O 1
ATOM 1131 N N . VAL A 1 140 ? -6.636 11.321 -18.738 1.00 92.88 140 VAL A N 1
ATOM 1132 C CA . VAL A 1 140 ? -5.696 10.837 -17.727 1.00 92.88 140 VAL A CA 1
ATOM 1133 C C . VAL A 1 140 ? -6.320 9.648 -16.996 1.00 92.88 140 VAL A C 1
ATOM 1135 O O . VAL A 1 140 ? -7.262 9.787 -16.217 1.00 92.88 140 VAL A O 1
ATOM 1138 N N . THR A 1 141 ? -5.783 8.455 -17.244 1.00 94.50 141 THR A N 1
ATOM 1139 C CA . THR A 1 141 ? -6.236 7.221 -16.597 1.00 94.50 141 THR A CA 1
ATOM 1140 C C . THR A 1 141 ? -5.865 7.217 -15.114 1.00 94.50 141 THR A C 1
ATOM 1142 O O . THR A 1 141 ? -4.688 7.233 -14.759 1.00 94.50 141 THR A O 1
ATOM 1145 N N . VAL A 1 142 ? -6.867 7.133 -14.234 1.00 94.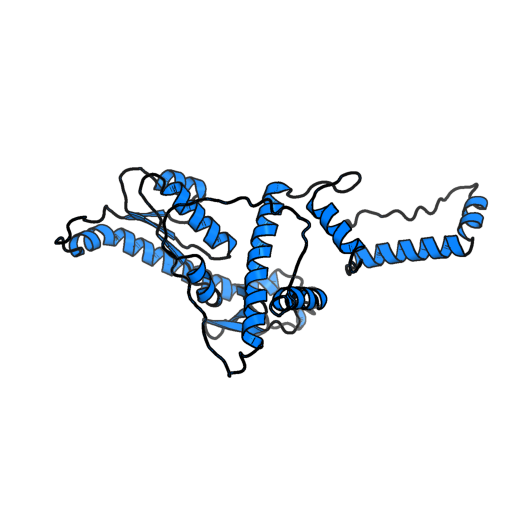62 142 VAL A N 1
ATOM 1146 C CA . VAL A 1 142 ? -6.668 7.012 -12.781 1.00 94.62 142 VAL A CA 1
ATOM 1147 C C . VAL A 1 142 ? -6.581 5.537 -12.397 1.00 94.62 142 VAL A C 1
ATOM 1149 O O . VAL A 1 142 ? -7.599 4.856 -12.286 1.00 94.62 142 VAL A O 1
ATOM 1152 N N . ILE A 1 143 ? -5.363 5.032 -12.206 1.00 93.44 143 ILE A N 1
ATOM 1153 C CA . ILE A 1 143 ? -5.114 3.650 -11.771 1.00 93.44 143 ILE A CA 1
ATOM 1154 C C . ILE A 1 143 ? -5.099 3.611 -10.236 1.00 93.44 143 ILE A C 1
ATOM 1156 O O . ILE A 1 143 ? -4.224 4.205 -9.612 1.00 93.44 143 ILE A O 1
ATOM 1160 N N . ASP A 1 144 ? -6.059 2.912 -9.625 1.00 91.94 144 ASP A N 1
ATOM 1161 C CA . ASP A 1 144 ? -6.140 2.717 -8.166 1.00 91.94 144 ASP A CA 1
ATOM 1162 C C . ASP A 1 144 ? -5.247 1.552 -7.708 1.00 91.94 144 ASP A C 1
ATOM 1164 O O . ASP A 1 144 ? -4.586 1.624 -6.672 1.00 91.94 144 ASP A O 1
ATOM 1168 N N . SER A 1 145 ? -5.196 0.473 -8.495 1.00 89.00 145 SER A N 1
ATOM 1169 C CA . SER A 1 145 ? -4.336 -0.684 -8.228 1.00 89.00 145 SER A CA 1
ATOM 1170 C C . SER A 1 145 ? -4.160 -1.581 -9.460 1.00 89.00 145 SER A C 1
ATOM 1172 O O . SER A 1 145 ? -4.738 -1.330 -10.517 1.00 89.00 145 SER A O 1
ATOM 1174 N N . ARG A 1 146 ? -3.359 -2.644 -9.323 1.00 86.31 146 ARG A N 1
ATOM 1175 C CA . ARG A 1 146 ? -3.204 -3.724 -10.309 1.00 86.31 146 ARG A CA 1
ATOM 1176 C C . ARG A 1 146 ? -3.304 -5.079 -9.614 1.00 86.31 146 ARG A C 1
ATOM 1178 O O . ARG A 1 146 ? -2.786 -5.236 -8.505 1.00 86.31 146 ARG A O 1
ATOM 1185 N N . PHE A 1 147 ? -3.928 -6.049 -10.277 1.00 80.81 147 PHE A N 1
ATOM 1186 C CA . PHE A 1 147 ? -3.914 -7.455 -9.877 1.00 80.81 147 PHE A CA 1
ATOM 1187 C C . PHE A 1 147 ? -3.625 -8.362 -11.061 1.00 80.81 147 PHE A C 1
ATOM 1189 O O . PHE A 1 147 ? -4.451 -8.464 -11.975 1.00 80.81 147 PHE A O 1
ATOM 1196 N N . GLY A 1 148 ? -2.466 -9.019 -11.042 1.00 78.69 148 GLY A N 1
ATOM 1197 C CA . GLY A 1 148 ? -1.993 -9.758 -12.206 1.00 78.69 148 GLY A CA 1
ATOM 1198 C C . GLY A 1 148 ? -1.940 -8.828 -13.418 1.00 78.69 148 GLY A C 1
ATOM 1199 O O . GLY A 1 148 ? -1.290 -7.785 -13.387 1.00 78.69 148 GLY A O 1
ATOM 1200 N N . GLU A 1 149 ? -2.680 -9.167 -14.460 1.00 80.88 149 GLU A N 1
ATOM 1201 C CA . GLU A 1 149 ? -2.674 -8.489 -15.755 1.00 80.88 149 GLU A CA 1
ATOM 1202 C C . GLU A 1 149 ? -3.688 -7.337 -15.857 1.00 80.88 149 GLU A C 1
ATOM 1204 O O . GLU A 1 149 ? -3.779 -6.685 -16.892 1.00 80.88 149 GLU A O 1
ATOM 1209 N N . ASN A 1 150 ? -4.487 -7.086 -14.813 1.00 85.12 150 ASN A N 1
ATOM 1210 C CA . ASN A 1 150 ? -5.571 -6.104 -14.863 1.00 85.12 150 ASN A CA 1
ATOM 1211 C C . ASN A 1 150 ? -5.317 -4.922 -13.929 1.00 85.12 150 ASN A C 1
ATOM 1213 O O . ASN A 1 150 ? -5.083 -5.093 -12.729 1.00 85.12 150 ASN A O 1
ATOM 1217 N N . PHE A 1 151 ? -5.455 -3.713 -14.462 1.00 89.88 151 PHE A N 1
ATOM 1218 C CA . PHE A 1 151 ? -5.603 -2.496 -13.679 1.00 89.88 151 PHE A CA 1
ATOM 1219 C C . PHE A 1 151 ? -7.016 -2.386 -13.112 1.00 89.88 151 PHE A C 1
ATOM 1221 O O . PHE A 1 151 ? -7.994 -2.702 -13.787 1.00 89.88 151 PHE A O 1
ATOM 1228 N N . ALA A 1 152 ? -7.124 -1.868 -11.896 1.00 90.19 152 ALA A N 1
ATOM 1229 C CA . ALA A 1 152 ? -8.350 -1.319 -11.343 1.00 90.19 152 ALA A CA 1
ATOM 1230 C C . ALA A 1 152 ? -8.347 0.190 -11.621 1.00 90.19 152 ALA A C 1
ATOM 1232 O O . ALA A 1 152 ? -7.572 0.939 -11.021 1.00 90.19 152 ALA A O 1
ATOM 1233 N N . VAL A 1 153 ? -9.170 0.629 -12.571 1.00 92.06 153 VAL A N 1
ATOM 1234 C CA . VAL A 1 153 ? -9.196 2.012 -13.061 1.00 92.06 153 VAL A CA 1
ATOM 1235 C C . VAL A 1 153 ? -10.440 2.719 -12.554 1.00 92.06 153 VAL A C 1
ATOM 1237 O O . VAL A 1 153 ? -11.559 2.269 -12.806 1.00 92.06 153 VAL A O 1
ATOM 1240 N N . HIS A 1 154 ? -10.247 3.852 -11.885 1.00 91.62 154 HIS A N 1
ATOM 1241 C CA . HIS A 1 154 ? -11.336 4.710 -11.440 1.00 91.62 154 HIS A CA 1
ATOM 1242 C C . HIS A 1 154 ? -11.879 5.546 -12.608 1.00 91.62 154 HIS A C 1
ATOM 1244 O O . HIS A 1 154 ? -11.137 6.264 -13.284 1.00 91.62 154 HIS A O 1
ATOM 1250 N N . LYS A 1 155 ? -13.189 5.465 -12.850 1.00 90.31 155 LYS A N 1
ATOM 1251 C CA . LYS A 1 155 ? -13.906 6.270 -13.843 1.00 90.31 155 LYS A CA 1
ATOM 1252 C C . LYS A 1 155 ? -14.633 7.407 -13.141 1.00 90.31 155 LYS A C 1
ATOM 1254 O O . LYS A 1 155 ? -15.746 7.225 -12.662 1.00 90.31 155 LYS A O 1
ATOM 1259 N N . VAL A 1 156 ? -14.008 8.586 -13.157 1.00 79.06 156 VAL A N 1
ATOM 1260 C CA . VAL A 1 156 ? -14.487 9.814 -12.489 1.00 79.06 156 VAL A CA 1
ATOM 1261 C C . VAL A 1 156 ? -15.926 10.182 -12.872 1.00 79.06 156 VAL A C 1
ATOM 1263 O O . VAL A 1 156 ? -16.668 10.683 -12.047 1.00 79.06 156 VAL A O 1
ATOM 1266 N N . GLN A 1 157 ? -16.357 9.894 -14.103 1.00 77.56 157 GLN A N 1
ATOM 1267 C CA . GLN A 1 157 ? -17.719 10.208 -14.556 1.00 77.56 157 GLN A CA 1
ATOM 1268 C C . GLN A 1 157 ? -18.819 9.375 -13.872 1.00 77.56 157 GLN A C 1
ATOM 1270 O O . GLN A 1 157 ? -19.964 9.812 -13.831 1.00 77.56 157 GLN A O 1
ATOM 1275 N N . HIS A 1 158 ? -18.499 8.172 -13.384 1.00 79.94 158 HIS A N 1
ATOM 1276 C CA . HIS A 1 158 ? -19.484 7.203 -12.884 1.00 79.94 158 HIS A CA 1
ATOM 1277 C C . HIS A 1 158 ? -19.162 6.689 -11.473 1.00 79.94 158 HIS A C 1
ATOM 1279 O O . HIS A 1 158 ? -19.774 5.710 -11.051 1.00 79.94 158 HIS A O 1
ATOM 1285 N N . ASP A 1 159 ? -18.165 7.266 -10.794 1.00 84.38 159 ASP A N 1
ATOM 1286 C CA . ASP A 1 159 ? -17.668 6.847 -9.472 1.00 84.38 159 ASP A CA 1
ATOM 1287 C C . ASP A 1 159 ? -17.565 5.331 -9.304 1.00 84.38 159 ASP A C 1
ATOM 1289 O O . ASP A 1 159 ? -17.984 4.732 -8.313 1.00 84.38 159 ASP A O 1
ATOM 1293 N N . SER A 1 160 ? -17.004 4.693 -10.329 1.00 87.62 160 SER A N 1
ATOM 1294 C CA . SER A 1 160 ? -16.853 3.246 -10.391 1.00 87.62 160 SER A CA 1
ATOM 1295 C C . SER A 1 160 ? -15.419 2.867 -10.703 1.00 87.62 160 SER A C 1
ATOM 1297 O O . SER A 1 160 ? -14.700 3.552 -11.434 1.00 87.62 160 SER A O 1
ATOM 1299 N N . ILE A 1 161 ? -14.999 1.744 -10.131 1.00 87.88 161 ILE A N 1
ATOM 1300 C CA . ILE A 1 161 ? -13.727 1.111 -10.447 1.00 87.88 161 ILE A CA 1
ATOM 1301 C C . ILE A 1 161 ? -14.024 -0.036 -11.402 1.00 87.88 161 ILE A C 1
ATOM 1303 O O . ILE A 1 161 ? -14.793 -0.939 -11.075 1.00 87.88 161 ILE A O 1
ATOM 1307 N N . ILE A 1 162 ? -13.412 0.006 -12.582 1.00 89.69 162 ILE A N 1
ATOM 1308 C CA . ILE A 1 162 ? -13.540 -1.046 -13.589 1.00 89.69 162 ILE A CA 1
ATOM 1309 C C . ILE A 1 162 ? -12.193 -1.710 -13.831 1.00 89.69 162 ILE A C 1
ATOM 1311 O O . ILE A 1 162 ? -11.144 -1.065 -13.766 1.00 89.69 162 ILE A O 1
ATOM 1315 N N . GLN A 1 163 ? -12.222 -3.003 -14.142 1.00 87.50 163 GLN A N 1
ATOM 1316 C CA . GLN A 1 163 ? -11.018 -3.709 -14.555 1.00 87.50 163 GLN A CA 1
ATOM 1317 C C . GLN A 1 163 ? -10.677 -3.377 -16.009 1.00 87.50 163 GLN A C 1
ATOM 1319 O O . GLN A 1 163 ? -11.551 -3.384 -16.877 1.00 87.50 163 GLN A O 1
ATOM 1324 N N . GLN A 1 164 ? -9.405 -3.088 -16.269 1.00 89.44 164 GLN A N 1
ATOM 1325 C CA . GLN A 1 164 ? -8.862 -2.892 -17.611 1.00 89.44 164 GLN A CA 1
ATOM 1326 C C . GLN A 1 164 ? -7.596 -3.731 -17.771 1.00 89.44 164 GLN A C 1
ATOM 1328 O O . GLN A 1 164 ? -6.677 -3.619 -16.964 1.00 89.44 164 GLN A O 1
ATOM 1333 N N . PHE A 1 165 ? -7.555 -4.572 -18.803 1.00 88.75 165 PHE A N 1
ATOM 1334 C CA . PHE A 1 165 ? -6.391 -5.403 -19.100 1.00 88.75 165 PHE A CA 1
ATOM 1335 C C . PHE A 1 165 ? -5.206 -4.541 -19.559 1.00 88.75 165 PHE A C 1
ATOM 1337 O O . PHE A 1 165 ? -5.362 -3.685 -20.436 1.00 88.75 165 PHE A O 1
ATOM 1344 N N . ASP A 1 166 ? -4.025 -4.779 -18.993 1.00 88.50 166 ASP A N 1
ATOM 1345 C CA . ASP A 1 166 ? -2.785 -4.079 -19.331 1.00 88.50 166 ASP A CA 1
ATOM 1346 C C . ASP A 1 166 ? -2.160 -4.641 -20.618 1.00 88.50 166 ASP A C 1
ATOM 1348 O O . ASP A 1 166 ? -1.193 -5.404 -20.607 1.00 88.50 166 ASP A O 1
ATOM 1352 N N . ALA A 1 167 ? -2.733 -4.264 -21.761 1.00 86.94 167 ALA A N 1
ATOM 1353 C CA . ALA A 1 167 ? -2.304 -4.769 -23.065 1.00 86.94 167 ALA A CA 1
ATOM 1354 C C . ALA A 1 167 ? -0.914 -4.276 -23.503 1.00 86.94 167 ALA A C 1
ATOM 1356 O O . ALA A 1 167 ? -0.259 -4.939 -24.305 1.00 86.94 167 ALA A O 1
ATOM 1357 N N . CYS A 1 168 ? -0.455 -3.122 -23.006 1.00 89.12 168 CYS A N 1
ATOM 1358 C CA . CYS A 1 168 ? 0.897 -2.627 -23.279 1.00 89.12 168 CYS A CA 1
ATOM 1359 C C . CYS A 1 168 ? 1.939 -3.182 -22.298 1.00 89.12 168 CYS A C 1
ATOM 1361 O O . CYS A 1 168 ? 3.118 -2.824 -22.396 1.00 89.12 168 CYS A O 1
ATOM 1363 N N . ALA A 1 169 ? 1.505 -4.047 -21.374 1.00 86.75 169 ALA A N 1
ATOM 1364 C CA . ALA A 1 169 ? 2.330 -4.663 -20.353 1.00 86.75 169 ALA A CA 1
ATOM 1365 C C . ALA A 1 169 ? 3.147 -3.619 -19.576 1.00 86.75 169 ALA A C 1
ATOM 1367 O O . ALA A 1 169 ? 4.334 -3.822 -19.338 1.00 86.75 169 ALA A O 1
ATOM 1368 N N . SER A 1 170 ? 2.541 -2.474 -19.237 1.00 89.94 170 SER A N 1
ATOM 1369 C CA . SER A 1 170 ? 3.197 -1.348 -18.556 1.00 89.94 170 SER A CA 1
ATOM 1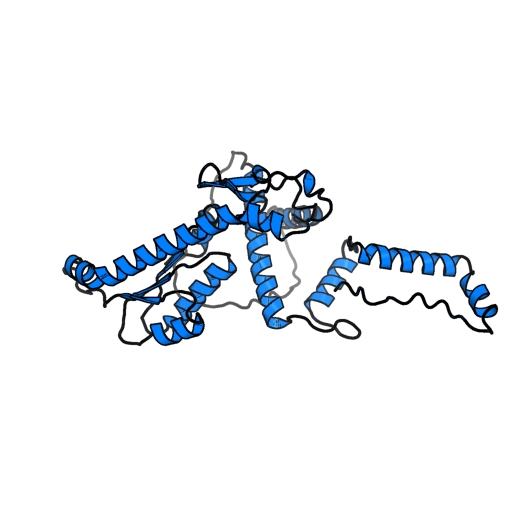370 C C . SER A 1 170 ? 4.581 -1.048 -19.139 1.00 89.94 170 SER A C 1
ATOM 1372 O O . SER A 1 170 ? 5.588 -1.091 -18.432 1.00 89.94 170 SER A O 1
ATOM 1374 N N . TRP A 1 171 ? 4.633 -0.788 -20.448 1.00 90.06 171 TRP A N 1
ATOM 1375 C CA . TRP A 1 171 ? 5.880 -0.565 -21.189 1.00 90.06 171 TRP A CA 1
ATOM 1376 C C . TRP A 1 171 ? 6.762 -1.819 -21.283 1.00 90.06 171 TRP A C 1
ATOM 1378 O O . TRP A 1 171 ? 7.970 -1.770 -21.066 1.00 90.06 171 TRP A O 1
ATOM 1388 N N . TRP A 1 172 ? 6.139 -2.951 -21.623 1.00 86.44 172 TRP A N 1
ATOM 1389 C CA . TRP A 1 172 ? 6.806 -4.252 -21.780 1.00 86.44 172 TRP A CA 1
ATOM 1390 C C . TRP A 1 172 ? 7.525 -4.756 -20.514 1.00 86.44 172 TRP A C 1
ATOM 1392 O O . TRP A 1 172 ? 8.421 -5.590 -20.606 1.00 86.44 172 TRP A O 1
ATOM 1402 N N . THR A 1 173 ? 7.135 -4.257 -19.338 1.00 83.38 173 THR A N 1
ATOM 1403 C CA . THR A 1 173 ? 7.679 -4.673 -18.035 1.00 83.38 173 THR A CA 1
ATOM 1404 C C . THR A 1 173 ? 6.812 -5.712 -17.332 1.00 83.38 173 THR A C 1
ATOM 1406 O O . THR A 1 173 ? 7.310 -6.448 -16.483 1.00 83.38 173 THR A O 1
ATOM 1409 N N . GLN A 1 174 ? 5.512 -5.783 -17.647 1.00 78.69 174 GLN A N 1
ATOM 1410 C CA . GLN A 1 174 ? 4.636 -6.791 -17.059 1.00 78.69 174 GLN A CA 1
ATOM 1411 C C . GLN A 1 174 ? 4.901 -8.166 -17.659 1.00 78.69 174 GLN A C 1
ATOM 1413 O O . GLN A 1 174 ? 4.901 -8.350 -18.875 1.00 78.69 174 GLN A O 1
ATOM 1418 N N . GLY A 1 175 ? 4.984 -9.143 -16.765 1.00 68.44 175 GLY A N 1
ATOM 1419 C CA . GLY A 1 175 ? 4.932 -10.562 -17.072 1.00 68.44 175 GLY A CA 1
ATOM 1420 C C . GLY A 1 175 ? 6.033 -11.356 -16.366 1.00 68.44 175 GLY A C 1
ATOM 1421 O O . GLY A 1 175 ? 7.060 -10.797 -15.994 1.00 68.44 175 GLY A O 1
ATOM 1422 N N . PRO A 1 176 ? 5.847 -12.672 -16.187 1.00 51.59 176 PRO A N 1
ATOM 1423 C CA . PRO A 1 176 ? 6.921 -13.620 -16.360 1.00 51.59 176 PRO A CA 1
ATOM 1424 C C . PRO A 1 176 ? 7.312 -13.645 -17.844 1.00 51.59 176 PRO A C 1
ATOM 1426 O O . PRO A 1 176 ? 6.447 -13.683 -18.723 1.00 51.59 176 PRO A O 1
ATOM 1429 N N . ASP A 1 177 ? 8.615 -13.660 -18.109 1.00 41.44 177 ASP A N 1
ATOM 1430 C CA . ASP A 1 177 ? 9.183 -13.966 -19.421 1.00 41.44 177 ASP A CA 1
ATOM 1431 C C . ASP A 1 177 ? 8.615 -15.292 -19.986 1.00 41.44 177 ASP A C 1
ATOM 1433 O O . ASP A 1 177 ? 8.167 -16.168 -19.235 1.00 41.44 177 ASP A O 1
ATOM 1437 N N . ALA A 1 178 ? 8.664 -15.476 -21.309 1.00 36.28 178 ALA A N 1
ATOM 1438 C CA . ALA A 1 178 ? 8.309 -16.730 -21.978 1.00 36.28 178 ALA A CA 1
ATOM 1439 C C . ALA A 1 178 ? 9.023 -17.946 -21.347 1.00 36.28 178 ALA A C 1
ATOM 1441 O O . ALA A 1 178 ? 8.469 -19.043 -21.324 1.00 36.28 178 ALA A O 1
ATOM 1442 N N . THR A 1 179 ? 10.203 -17.748 -20.751 1.00 41.69 179 THR A N 1
ATOM 1443 C CA . THR A 1 179 ? 10.961 -18.775 -20.022 1.00 41.69 179 THR A CA 1
ATOM 1444 C C . THR A 1 179 ? 10.299 -19.197 -18.699 1.00 41.69 179 THR A C 1
ATOM 1446 O O . THR A 1 179 ? 10.239 -20.388 -18.398 1.00 41.69 179 THR A O 1
ATOM 1449 N N . LEU A 1 180 ? 9.693 -18.276 -17.938 1.00 46.84 180 LEU A N 1
ATOM 1450 C CA . LEU A 1 180 ? 8.940 -18.603 -16.711 1.00 46.84 180 LEU A CA 1
ATOM 1451 C C . LEU A 1 180 ? 7.627 -19.344 -17.024 1.00 46.84 180 LEU A C 1
ATOM 1453 O O . LEU A 1 180 ? 7.179 -20.178 -16.237 1.00 46.84 180 LEU A O 1
ATOM 1457 N N . GLN A 1 181 ? 7.048 -19.120 -18.208 1.00 42.62 181 GLN A N 1
ATOM 1458 C CA . GLN A 1 181 ? 5.911 -19.908 -18.705 1.00 42.62 181 GLN A CA 1
ATOM 1459 C C . GLN A 1 181 ? 6.302 -21.359 -19.053 1.00 42.62 181 GLN A C 1
ATOM 1461 O O . GLN A 1 181 ? 5.453 -22.252 -19.002 1.00 42.62 181 GLN A O 1
ATOM 1466 N N . VAL A 1 182 ? 7.577 -21.613 -19.377 1.00 38.34 182 VAL A N 1
ATOM 1467 C CA . VAL A 1 182 ? 8.121 -22.960 -19.627 1.00 38.34 182 VAL A CA 1
ATOM 1468 C C . VAL A 1 182 ? 8.472 -23.672 -18.318 1.00 38.34 182 VAL A C 1
ATOM 1470 O O . VAL A 1 182 ? 8.099 -24.830 -18.159 1.00 38.34 182 VAL A O 1
ATOM 1473 N N . VAL A 1 183 ? 9.086 -22.990 -17.344 1.00 39.75 183 VAL A N 1
ATOM 1474 C CA . VAL A 1 183 ? 9.399 -23.577 -16.021 1.00 39.75 183 VAL A CA 1
ATOM 1475 C C . VAL A 1 183 ? 8.131 -24.049 -15.293 1.00 39.75 183 VAL A C 1
ATOM 1477 O O . VAL A 1 183 ? 8.114 -25.134 -14.713 1.00 39.75 183 VAL A O 1
ATOM 1480 N N . PHE A 1 184 ? 7.027 -23.302 -15.397 1.00 35.34 184 PHE A N 1
ATOM 1481 C CA . PHE A 1 184 ? 5.737 -23.733 -14.843 1.00 35.34 184 PHE A CA 1
ATOM 1482 C C . PHE A 1 184 ? 5.096 -24.912 -15.595 1.00 35.34 184 PHE A C 1
ATOM 1484 O O . PHE A 1 184 ? 4.339 -25.671 -14.990 1.00 35.34 184 PHE A O 1
ATOM 1491 N N . ARG A 1 185 ? 5.408 -25.118 -16.885 1.00 30.84 185 ARG A N 1
ATOM 1492 C CA . ARG A 1 185 ? 5.001 -26.342 -17.601 1.00 30.84 185 ARG A CA 1
ATOM 1493 C C . ARG A 1 185 ? 5.731 -27.569 -17.061 1.00 30.84 185 ARG A C 1
ATOM 1495 O O . ARG A 1 185 ? 5.088 -28.601 -16.913 1.00 30.84 185 ARG A O 1
ATOM 1502 N N . SER A 1 186 ? 7.012 -27.438 -16.716 1.00 30.42 186 SER A N 1
ATOM 1503 C CA . SER A 1 186 ? 7.830 -28.533 -16.177 1.00 30.42 186 SER A CA 1
ATOM 1504 C C . SER A 1 186 ? 7.339 -29.027 -14.812 1.00 30.42 186 SER A C 1
ATOM 1506 O O . SER A 1 186 ? 7.337 -30.226 -14.558 1.00 30.42 186 SER A O 1
ATOM 1508 N N . PHE A 1 187 ? 6.851 -28.122 -13.955 1.00 33.50 187 PHE A N 1
ATOM 1509 C CA . PHE A 1 187 ? 6.280 -28.477 -12.646 1.00 33.50 187 PHE A CA 1
ATOM 1510 C C . PHE A 1 187 ? 4.922 -29.187 -12.728 1.00 33.50 187 PHE A C 1
ATOM 1512 O O . PHE A 1 187 ? 4.518 -29.843 -11.773 1.00 33.50 187 PHE A O 1
ATOM 1519 N N . SER A 1 188 ? 4.212 -29.068 -13.852 1.00 32.56 188 SER A N 1
ATOM 1520 C CA . SER A 1 188 ? 2.891 -29.674 -14.045 1.00 32.56 188 SER A CA 1
ATOM 1521 C C . SER A 1 188 ? 2.932 -30.982 -14.848 1.00 32.56 188 SER A C 1
ATOM 1523 O O . SER A 1 188 ? 1.873 -31.556 -15.098 1.00 32.56 188 SER A O 1
ATOM 1525 N N . SER A 1 189 ? 4.116 -31.442 -15.276 1.00 29.97 189 SER A N 1
ATOM 1526 C CA . SER A 1 189 ? 4.293 -32.621 -16.140 1.00 29.97 189 SER A CA 1
ATOM 1527 C C . SER A 1 189 ? 4.969 -33.831 -15.478 1.00 29.97 189 SER A C 1
ATOM 1529 O O . SER A 1 189 ? 5.161 -34.833 -16.156 1.00 29.97 189 SER A O 1
ATOM 1531 N N . GLU A 1 190 ? 5.298 -33.793 -14.181 1.00 32.69 190 GLU A N 1
ATOM 1532 C CA . GLU A 1 190 ? 5.855 -34.952 -13.446 1.00 32.69 190 GLU A CA 1
ATOM 1533 C C . GLU A 1 190 ? 4.801 -35.792 -12.692 1.00 32.69 190 GLU A C 1
ATOM 1535 O O . GLU A 1 190 ? 5.075 -36.392 -11.658 1.00 32.69 190 GLU A O 1
ATOM 1540 N N . GLU A 1 191 ? 3.593 -35.910 -13.237 1.00 36.69 191 GLU A N 1
ATOM 1541 C CA . GLU A 1 191 ? 2.688 -37.013 -12.897 1.00 36.69 191 GLU A CA 1
ATOM 1542 C C . GLU A 1 191 ? 2.303 -37.738 -14.186 1.00 36.69 191 GLU A C 1
ATOM 1544 O O . GLU A 1 191 ? 1.267 -37.441 -14.764 1.00 36.69 191 GLU A O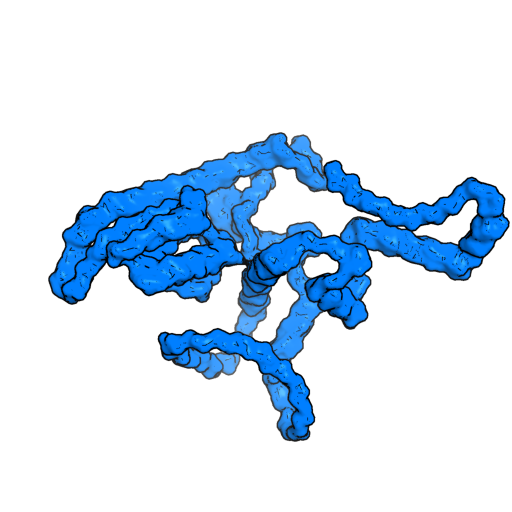 1
ATOM 1549 N N . HIS A 1 192 ? 3.164 -38.642 -14.674 1.00 30.16 192 HIS A N 1
ATOM 1550 C CA . HIS A 1 192 ? 2.760 -39.916 -15.291 1.00 30.16 192 HIS A CA 1
ATOM 1551 C C . HIS A 1 192 ? 3.974 -40.824 -15.588 1.00 30.16 192 HIS A C 1
ATOM 1553 O O . HIS A 1 192 ? 4.823 -40.506 -16.411 1.00 30.16 192 HIS A O 1
ATOM 1559 N N . ASP A 1 193 ? 3.985 -41.973 -14.902 1.00 29.48 193 ASP A N 1
ATOM 1560 C CA . ASP A 1 193 ? 4.585 -43.274 -15.244 1.00 29.48 193 ASP A CA 1
ATOM 1561 C C . ASP A 1 193 ? 6.020 -43.358 -15.798 1.00 29.48 193 ASP A C 1
ATOM 1563 O O . ASP A 1 193 ? 6.243 -43.282 -17.002 1.00 29.48 193 ASP A O 1
ATOM 1567 N N . VAL A 1 194 ? 6.953 -43.784 -14.934 1.00 29.27 194 VAL A N 1
ATOM 1568 C CA . VAL A 1 194 ? 7.757 -45.004 -15.170 1.00 29.27 194 VAL A CA 1
ATOM 1569 C C . VAL A 1 194 ? 8.289 -45.566 -13.845 1.00 29.27 194 VAL A C 1
ATOM 1571 O O . VAL A 1 194 ? 8.849 -44.851 -13.018 1.00 29.27 194 VAL A O 1
ATOM 1574 N N . GLY A 1 195 ? 8.078 -46.865 -13.627 1.00 26.55 195 GLY A N 1
ATOM 1575 C CA . GLY A 1 195 ? 8.421 -47.563 -12.391 1.00 26.55 195 GLY A CA 1
ATOM 1576 C C . GLY A 1 195 ? 9.894 -47.982 -12.246 1.00 26.55 195 GLY A C 1
ATOM 1577 O O . GLY A 1 195 ? 10.497 -48.487 -13.189 1.00 26.55 195 GLY A O 1
ATOM 1578 N N . LEU A 1 196 ? 10.349 -47.914 -10.981 1.00 25.72 196 LEU A N 1
ATOM 1579 C CA . LEU A 1 196 ? 11.478 -48.617 -10.323 1.00 25.72 196 LEU A CA 1
ATOM 1580 C C . LEU A 1 196 ? 12.924 -48.148 -10.650 1.00 25.72 196 LEU A C 1
ATOM 1582 O O . LEU A 1 196 ? 13.158 -47.501 -11.660 1.00 25.72 196 LEU A O 1
ATOM 1586 N N . PRO A 1 197 ? 13.928 -48.476 -9.799 1.00 43.91 197 PRO A N 1
ATOM 1587 C CA . PRO A 1 197 ? 14.257 -47.790 -8.544 1.00 43.91 197 PRO A CA 1
ATOM 1588 C C . PRO A 1 197 ? 15.737 -47.322 -8.520 1.00 43.91 197 PRO A C 1
ATOM 1590 O O . PRO A 1 197 ? 16.510 -47.689 -9.392 1.00 43.91 197 PRO A O 1
ATOM 1593 N N . PHE A 1 198 ? 16.123 -46.578 -7.476 1.00 25.62 198 PHE A N 1
ATOM 1594 C CA . PHE A 1 198 ? 17.476 -46.302 -6.934 1.00 25.62 198 PHE A CA 1
ATOM 1595 C C . PHE A 1 198 ? 17.718 -44.814 -6.670 1.00 25.62 198 PHE A C 1
ATOM 1597 O O . PHE A 1 198 ? 17.559 -43.956 -7.530 1.00 25.62 198 PHE A O 1
ATOM 1604 N N . GLY A 1 199 ? 18.055 -44.537 -5.410 1.00 26.53 199 GLY A N 1
ATOM 1605 C CA . GLY A 1 199 ? 18.133 -43.204 -4.843 1.00 26.53 199 GLY A CA 1
ATOM 1606 C C . GLY A 1 199 ? 19.347 -42.389 -5.270 1.00 26.53 199 GLY A C 1
ATOM 1607 O O . GLY A 1 199 ? 20.411 -42.920 -5.560 1.00 26.53 199 GLY A O 1
ATOM 1608 N N . SER A 1 200 ? 19.213 -41.082 -5.093 1.00 24.03 200 SER A N 1
ATOM 1609 C CA . SER A 1 200 ? 20.192 -40.311 -4.330 1.00 24.03 200 SER A CA 1
ATOM 1610 C C . SER A 1 200 ? 19.530 -39.040 -3.815 1.00 24.03 200 SER A C 1
ATOM 1612 O O . SER A 1 200 ? 18.859 -38.323 -4.551 1.00 24.03 200 SER A O 1
ATOM 1614 N N . ALA A 1 201 ? 19.684 -38.825 -2.515 1.00 32.16 201 ALA A N 1
ATOM 1615 C CA . ALA A 1 201 ? 19.116 -37.743 -1.739 1.00 32.16 201 ALA A CA 1
ATOM 1616 C C . ALA A 1 201 ? 19.601 -36.359 -2.197 1.00 32.16 201 ALA A C 1
ATOM 1618 O O . ALA A 1 201 ? 20.801 -36.155 -2.355 1.00 32.16 201 ALA A O 1
ATOM 1619 N N . ILE A 1 202 ? 18.687 -35.388 -2.259 1.00 26.48 202 ILE A N 1
ATOM 1620 C CA . ILE A 1 202 ? 19.018 -33.970 -2.083 1.00 26.48 202 ILE A CA 1
ATOM 1621 C C . ILE A 1 202 ? 18.075 -33.414 -1.011 1.00 26.48 202 ILE A C 1
ATOM 1623 O O . ILE A 1 202 ? 16.853 -33.556 -1.082 1.00 26.48 202 ILE A O 1
ATOM 1627 N N . LYS A 1 203 ? 18.691 -32.896 0.053 1.00 24.95 203 LYS A N 1
ATOM 1628 C CA . LYS A 1 203 ? 18.081 -32.458 1.311 1.00 24.95 203 LYS A CA 1
ATOM 1629 C C . LYS A 1 203 ? 17.068 -31.335 1.088 1.00 24.95 203 LYS A C 1
ATOM 1631 O O . LYS A 1 203 ? 17.401 -30.293 0.539 1.00 24.95 203 LYS A O 1
ATOM 1636 N N . ARG A 1 204 ? 15.855 -31.538 1.605 1.00 28.78 204 ARG A N 1
ATOM 1637 C CA . ARG A 1 204 ? 14.911 -30.469 1.939 1.00 28.78 204 ARG A CA 1
ATOM 1638 C C . ARG A 1 204 ? 15.173 -30.068 3.386 1.00 28.78 204 ARG A C 1
ATOM 1640 O O . ARG A 1 204 ? 14.732 -30.779 4.287 1.00 28.78 204 ARG A O 1
ATOM 1647 N N . ASP A 1 205 ? 15.861 -28.957 3.610 1.00 25.03 205 ASP A N 1
ATOM 1648 C CA . ASP A 1 205 ? 15.862 -28.324 4.928 1.00 25.03 205 ASP A CA 1
ATOM 1649 C C . ASP A 1 205 ? 14.617 -27.436 5.021 1.00 25.03 205 ASP A C 1
ATOM 1651 O O . ASP A 1 205 ? 14.543 -26.313 4.531 1.00 25.03 205 ASP A O 1
ATOM 1655 N N . VAL A 1 206 ? 13.579 -28.049 5.587 1.00 26.34 206 VAL A N 1
ATOM 1656 C CA . VAL A 1 206 ? 12.269 -27.479 5.880 1.00 26.34 206 VAL A CA 1
ATOM 1657 C C . VAL A 1 206 ? 12.343 -26.780 7.235 1.00 26.34 206 VAL A C 1
ATOM 1659 O O . VAL A 1 206 ? 12.636 -27.426 8.241 1.00 26.34 206 VAL A O 1
ATOM 1662 N N . LEU A 1 207 ? 11.985 -25.496 7.302 1.00 21.56 207 LEU A N 1
ATOM 1663 C CA . LEU A 1 207 ? 11.565 -24.884 8.563 1.00 21.56 207 LEU A CA 1
ATOM 1664 C C . LEU A 1 207 ? 10.054 -25.102 8.725 1.00 21.56 207 LEU A C 1
ATOM 1666 O O . LEU A 1 207 ? 9.227 -24.379 8.173 1.00 21.56 207 LEU A O 1
ATOM 1670 N N . VAL A 1 208 ? 9.699 -26.159 9.456 1.00 22.45 208 VAL A N 1
ATOM 1671 C CA . VAL A 1 208 ? 8.323 -26.464 9.866 1.00 22.45 208 VAL A CA 1
ATOM 1672 C C . VAL A 1 208 ? 7.950 -25.530 11.015 1.00 22.45 208 VAL A C 1
ATOM 1674 O O . VAL A 1 208 ? 8.489 -25.663 12.112 1.00 22.45 208 VAL A O 1
ATOM 1677 N N . TYR A 1 209 ? 6.991 -24.626 10.804 1.00 21.89 209 TYR A N 1
ATOM 1678 C CA . TYR A 1 209 ? 6.278 -24.004 11.921 1.00 21.89 209 TYR A CA 1
ATOM 1679 C C . TYR A 1 209 ? 5.108 -24.906 12.318 1.00 21.89 209 TYR A C 1
ATOM 1681 O O . TYR A 1 209 ? 4.132 -25.063 11.586 1.00 21.89 209 TYR A O 1
ATOM 1689 N N . CYS A 1 210 ? 5.239 -25.539 13.482 1.00 23.47 210 CYS A N 1
ATOM 1690 C CA . CYS A 1 210 ? 4.230 -26.409 14.065 1.00 23.47 210 CYS A CA 1
ATOM 1691 C C . CYS A 1 210 ? 3.258 -25.555 14.897 1.00 23.47 210 CYS A C 1
ATOM 1693 O O . CYS A 1 210 ? 3.609 -25.082 15.976 1.00 23.47 210 CYS A O 1
ATOM 1695 N N . GLY A 1 211 ? 2.040 -25.348 14.392 1.00 23.55 211 GLY A N 1
ATOM 1696 C CA . GLY A 1 211 ? 0.916 -24.772 15.133 1.00 23.55 211 GLY A CA 1
ATOM 1697 C C . GLY A 1 211 ? -0.224 -25.784 15.187 1.00 23.55 211 GLY A C 1
ATOM 1698 O O . GLY A 1 211 ? -0.853 -26.068 14.173 1.00 23.55 211 GLY A O 1
ATOM 1699 N N . HIS A 1 212 ? -0.436 -26.374 16.361 1.00 26.19 212 HIS A N 1
ATOM 1700 C CA . HIS A 1 212 ? -1.423 -27.419 16.626 1.00 26.19 212 HIS A CA 1
ATOM 1701 C C . HIS A 1 212 ? -2.873 -26.994 16.311 1.00 26.19 212 HIS A C 1
ATOM 1703 O O . HIS A 1 212 ? -3.309 -25.910 16.687 1.00 26.19 212 HIS A O 1
ATOM 1709 N N . ASN A 1 213 ? -3.626 -27.951 15.754 1.00 27.89 213 ASN A N 1
ATOM 1710 C CA . ASN A 1 213 ? -5.091 -28.053 15.708 1.00 27.89 213 ASN A CA 1
ATOM 1711 C C . ASN A 1 213 ? -5.875 -27.050 14.849 1.00 27.89 213 ASN A C 1
ATOM 1713 O O . ASN A 1 213 ? -6.589 -26.198 15.369 1.00 27.89 213 ASN A O 1
ATOM 1717 N N . ILE A 1 214 ? -5.922 -27.307 13.538 1.00 25.27 214 ILE A N 1
ATOM 1718 C CA . ILE A 1 214 ? -7.160 -27.162 12.757 1.00 25.27 214 ILE A CA 1
ATOM 1719 C C . ILE A 1 214 ? -7.288 -28.409 11.877 1.00 25.27 214 ILE A C 1
ATOM 1721 O O . ILE A 1 214 ? -6.423 -28.680 11.051 1.00 25.27 214 ILE A O 1
ATOM 1725 N N . HIS A 1 215 ? -8.360 -29.181 12.071 1.00 23.66 215 HIS A N 1
ATOM 1726 C CA . HIS A 1 215 ? -8.753 -30.263 11.171 1.00 23.66 215 HIS A CA 1
ATOM 1727 C C . HIS A 1 215 ? -8.997 -29.700 9.763 1.00 23.66 215 HIS A C 1
ATOM 1729 O O . HIS A 1 215 ? -10.090 -29.223 9.456 1.00 23.66 215 HIS A O 1
ATOM 1735 N N . THR A 1 216 ? -8.000 -29.770 8.888 1.00 25.84 216 THR A N 1
ATOM 1736 C CA . THR A 1 216 ? -8.200 -29.647 7.448 1.00 25.84 216 THR A CA 1
ATOM 1737 C C . THR A 1 216 ? -8.648 -31.010 6.934 1.00 25.84 216 THR A C 1
ATOM 1739 O O . THR A 1 216 ? -7.878 -31.964 6.862 1.00 25.84 216 THR A O 1
ATOM 1742 N N . ARG A 1 217 ? -9.940 -31.134 6.614 1.00 22.70 217 ARG A N 1
ATOM 1743 C CA . ARG A 1 217 ? -10.387 -32.225 5.744 1.00 22.70 217 ARG A CA 1
ATOM 1744 C C . ARG A 1 217 ? -9.704 -32.029 4.384 1.00 22.70 217 ARG A C 1
ATOM 1746 O O . ARG A 1 217 ? -9.750 -30.908 3.873 1.00 22.70 217 ARG A O 1
ATOM 1753 N N . PRO A 1 218 ? -9.084 -33.064 3.801 1.00 24.44 218 PRO A N 1
ATOM 1754 C CA . PRO A 1 218 ? -8.579 -32.978 2.443 1.00 24.44 218 PRO A CA 1
ATOM 1755 C C . PRO A 1 218 ? -9.781 -32.825 1.508 1.00 24.44 218 PRO A C 1
ATOM 1757 O O . PRO A 1 218 ? -10.738 -33.595 1.577 1.00 24.44 218 PRO A O 1
ATOM 1760 N N . ILE A 1 219 ? -9.767 -31.792 0.668 1.00 26.08 219 ILE A N 1
ATOM 1761 C CA . ILE A 1 219 ? -10.680 -31.719 -0.471 1.00 26.08 219 ILE A CA 1
ATOM 1762 C C . ILE A 1 219 ? -10.121 -32.708 -1.494 1.00 26.08 219 ILE A C 1
ATOM 1764 O O . ILE A 1 219 ? -9.178 -32.398 -2.218 1.00 26.08 219 ILE A O 1
ATOM 1768 N N . GLU A 1 220 ? -10.660 -33.925 -1.496 1.00 23.45 220 GLU A N 1
ATOM 1769 C CA . GLU A 1 220 ? -10.414 -34.911 -2.545 1.00 23.45 220 GLU A CA 1
ATOM 1770 C C . GLU A 1 220 ? -11.030 -34.402 -3.856 1.00 23.45 220 GLU A C 1
ATOM 1772 O O . GLU A 1 220 ? -12.248 -34.398 -4.030 1.00 23.45 220 GLU A O 1
ATOM 1777 N N . TYR A 1 221 ? -10.190 -33.973 -4.799 1.00 28.38 221 TYR A N 1
ATOM 1778 C CA . TYR A 1 221 ? -10.584 -33.840 -6.201 1.00 28.38 221 TYR A CA 1
ATOM 1779 C C . TYR A 1 221 ? -10.480 -35.217 -6.863 1.00 28.38 221 TYR A C 1
ATOM 1781 O O . TYR A 1 221 ? -9.506 -35.533 -7.544 1.00 28.38 221 TYR A O 1
ATOM 1789 N N . HIS A 1 222 ? -11.493 -36.056 -6.653 1.00 26.50 222 HIS A N 1
ATOM 1790 C CA . HIS A 1 222 ? -11.686 -37.258 -7.455 1.00 26.50 222 HIS A CA 1
ATOM 1791 C C . HIS A 1 222 ? -12.775 -37.036 -8.510 1.00 26.50 222 HIS A C 1
ATOM 1793 O O . HIS A 1 222 ? -13.869 -36.568 -8.217 1.00 26.50 222 HIS A O 1
ATOM 1799 N N . GLN A 1 223 ? -12.427 -37.414 -9.744 1.00 28.73 223 GLN A N 1
ATOM 1800 C CA . GLN A 1 223 ? -13.282 -37.545 -10.927 1.00 28.73 223 GLN A CA 1
ATOM 1801 C C . GLN A 1 223 ? -13.935 -36.271 -11.486 1.00 28.73 223 GLN A C 1
ATOM 1803 O O . GLN A 1 223 ? -15.115 -36.001 -11.297 1.00 28.73 223 GLN A O 1
ATOM 1808 N N . LEU A 1 224 ? -13.204 -35.619 -12.391 1.00 29.20 224 LEU A N 1
ATOM 1809 C CA . LEU A 1 224 ? -13.791 -35.078 -13.621 1.00 29.20 224 LEU A CA 1
ATOM 1810 C C . LEU A 1 224 ? -13.001 -35.615 -14.822 1.00 29.20 224 LEU A C 1
ATOM 1812 O O . LEU A 1 224 ? -12.230 -34.912 -15.468 1.00 29.20 224 LEU A O 1
ATOM 1816 N N . CYS A 1 225 ? -13.194 -36.904 -15.114 1.00 29.98 225 CYS A N 1
ATOM 1817 C CA . CYS A 1 225 ? -12.960 -37.410 -16.462 1.00 29.98 225 CYS A CA 1
ATOM 1818 C C . CYS A 1 225 ? -13.964 -36.724 -17.395 1.00 29.98 225 CYS A C 1
ATOM 1820 O O . CYS A 1 225 ? -15.170 -36.871 -17.220 1.00 29.98 225 CYS A O 1
ATOM 1822 N N . GLY A 1 226 ? -13.452 -35.985 -18.379 1.00 30.19 226 GLY A N 1
ATOM 1823 C CA . GLY A 1 226 ? -14.243 -35.459 -19.486 1.00 30.19 226 GLY A CA 1
ATOM 1824 C C . GLY A 1 226 ? -14.914 -34.119 -19.212 1.00 30.19 226 GLY A C 1
ATOM 1825 O O . GLY A 1 226 ? -16.132 -34.051 -19.173 1.00 30.19 226 GLY A O 1
ATOM 1826 N N . ASN A 1 227 ? -14.129 -33.049 -19.077 1.00 26.72 227 ASN A N 1
ATOM 1827 C CA . ASN A 1 227 ? -14.480 -31.726 -19.599 1.00 26.72 227 ASN A CA 1
ATOM 1828 C C . ASN A 1 227 ? -13.226 -30.850 -19.619 1.00 26.72 227 ASN A C 1
ATOM 1830 O O . ASN A 1 227 ? -12.503 -30.758 -18.632 1.00 26.72 227 ASN A O 1
ATOM 1834 N N . VAL A 1 228 ? -12.969 -30.224 -20.766 1.00 29.72 228 VAL A N 1
ATOM 1835 C CA . VAL A 1 228 ? -11.878 -29.274 -21.003 1.00 29.72 228 VAL A CA 1
ATOM 1836 C C . VAL A 1 228 ? -11.905 -28.198 -19.913 1.00 29.72 228 VAL A C 1
ATOM 1838 O O . VAL A 1 228 ? -12.733 -27.286 -19.951 1.00 29.72 228 VAL A O 1
ATOM 1841 N N . VAL A 1 229 ? -11.007 -28.297 -18.928 1.00 33.31 229 VAL A N 1
ATOM 1842 C CA . VAL A 1 229 ? -10.744 -27.198 -17.998 1.00 33.31 229 VAL A CA 1
ATOM 1843 C C . VAL A 1 229 ? -10.213 -26.057 -18.853 1.00 33.31 229 VAL A C 1
ATOM 1845 O O . VAL A 1 229 ? -9.202 -26.193 -19.541 1.00 33.31 229 VAL A O 1
ATOM 1848 N N . LYS A 1 230 ? -10.953 -24.948 -18.885 1.00 31.92 230 LYS A N 1
ATOM 1849 C CA . LYS A 1 230 ? -10.581 -23.749 -19.633 1.00 31.92 230 LYS A CA 1
ATOM 1850 C C . LYS A 1 230 ? -9.208 -23.264 -19.141 1.00 31.92 230 LYS A C 1
ATOM 1852 O O . LYS A 1 230 ? -9.126 -22.560 -18.143 1.00 31.92 230 LYS A O 1
ATOM 1857 N N . PHE A 1 231 ? -8.156 -23.588 -19.895 1.00 32.12 231 PHE A N 1
ATOM 1858 C CA . PHE A 1 231 ? -6.777 -23.096 -19.757 1.00 32.12 231 PHE A CA 1
ATOM 1859 C C . PHE A 1 231 ? -6.618 -21.630 -19.278 1.00 32.12 231 PHE A C 1
ATOM 1861 O O . PHE A 1 231 ? -5.715 -21.386 -18.477 1.00 32.12 231 PHE A O 1
ATOM 1868 N N . PRO A 1 232 ? -7.458 -20.647 -19.678 1.00 41.62 232 PRO A N 1
ATOM 1869 C CA . PRO A 1 232 ? -7.316 -19.270 -19.193 1.00 41.62 232 PRO A CA 1
ATOM 1870 C C . PRO A 1 232 ? -7.467 -19.065 -17.673 1.00 41.62 232 PRO A C 1
ATOM 1872 O O . PRO A 1 232 ? -6.902 -18.104 -17.158 1.00 41.62 232 PRO A O 1
ATOM 1875 N N . SER A 1 233 ? -8.175 -19.923 -16.923 1.00 48.28 233 SER A N 1
ATOM 1876 C CA . SER A 1 233 ? -8.363 -19.688 -15.477 1.00 48.28 233 SER A CA 1
ATOM 1877 C C . SER A 1 233 ? -7.120 -19.999 -14.638 1.00 48.28 233 SER A C 1
ATOM 1879 O O . SER A 1 233 ? -6.888 -19.340 -13.627 1.00 48.28 233 SER A O 1
ATOM 1881 N N . LEU A 1 234 ? -6.310 -20.978 -15.054 1.00 49.84 234 LEU A N 1
ATOM 1882 C CA . LEU A 1 234 ? -5.125 -21.405 -14.306 1.00 49.84 234 LEU A CA 1
ATOM 1883 C C . LEU A 1 234 ? -3.981 -20.389 -14.421 1.00 49.84 234 LEU A C 1
ATOM 1885 O O . LEU A 1 234 ? -3.365 -20.052 -13.414 1.00 49.84 234 LEU A O 1
ATOM 1889 N N . LEU A 1 235 ? -3.746 -19.845 -15.623 1.00 51.62 235 LEU A N 1
ATOM 1890 C CA . LEU A 1 235 ? -2.741 -18.797 -15.823 1.00 51.62 235 LEU A CA 1
ATOM 1891 C C . LEU A 1 235 ? -3.049 -17.570 -14.961 1.00 51.62 235 LEU A C 1
ATOM 1893 O O . LEU A 1 235 ? -2.192 -17.160 -14.187 1.00 51.62 235 LEU A O 1
ATOM 1897 N N . CYS A 1 236 ? -4.281 -17.053 -14.980 1.00 52.53 236 CYS A N 1
ATOM 1898 C CA . CYS A 1 236 ? -4.636 -15.894 -14.157 1.00 52.53 236 CYS A CA 1
ATOM 1899 C C . CYS A 1 236 ? -4.386 -16.110 -12.653 1.00 52.53 236 CYS A C 1
ATOM 1901 O O . CYS A 1 236 ? -4.063 -15.155 -11.949 1.00 52.53 236 CYS A O 1
ATOM 1903 N N . HIS A 1 237 ? -4.517 -17.335 -12.134 1.00 58.69 237 HIS A N 1
ATOM 1904 C CA . HIS A 1 237 ? -4.213 -17.626 -10.727 1.00 58.69 237 HIS A CA 1
ATOM 1905 C C . HIS A 1 237 ? -2.707 -17.545 -10.427 1.00 58.69 237 HIS A C 1
ATOM 1907 O O . HIS A 1 237 ? -2.327 -17.013 -9.385 1.00 58.69 237 HIS A O 1
ATOM 1913 N N . ILE A 1 238 ? -1.852 -17.990 -11.353 1.00 60.34 238 ILE A N 1
ATOM 1914 C CA . ILE A 1 238 ? -0.387 -17.960 -11.204 1.00 60.34 238 ILE A CA 1
ATOM 1915 C C . ILE A 1 238 ? 0.128 -16.519 -11.122 1.00 60.34 238 ILE A C 1
ATOM 1917 O O . ILE A 1 238 ? 0.895 -16.187 -10.221 1.00 60.34 238 ILE A O 1
ATOM 1921 N N . PHE A 1 239 ? -0.329 -15.636 -12.013 1.00 59.56 239 PHE A N 1
ATOM 1922 C CA . PHE A 1 239 ? 0.103 -14.231 -12.020 1.00 59.56 239 PHE A CA 1
ATOM 1923 C C . PHE A 1 239 ? -0.299 -13.483 -10.746 1.00 59.56 239 PHE A C 1
ATOM 1925 O O . PHE A 1 239 ? 0.464 -12.670 -10.220 1.00 59.56 239 PHE A O 1
ATOM 1932 N N . ARG A 1 240 ? -1.501 -13.766 -10.237 1.00 65.88 240 ARG A N 1
ATOM 1933 C CA . ARG A 1 240 ? -2.017 -13.180 -8.994 1.00 65.88 240 ARG A CA 1
ATOM 1934 C C . ARG A 1 240 ? -1.202 -13.614 -7.785 1.00 65.88 240 ARG A C 1
ATOM 1936 O O . ARG A 1 240 ? -0.858 -12.779 -6.953 1.00 65.88 240 ARG A O 1
ATOM 1943 N N . TRP A 1 241 ? -0.873 -14.901 -7.717 1.00 69.75 241 TRP A N 1
ATOM 1944 C CA . TRP A 1 241 ? -0.030 -15.454 -6.664 1.00 69.75 241 TRP A CA 1
ATOM 1945 C C . TRP A 1 241 ? 1.389 -14.871 -6.715 1.00 69.75 241 TRP A C 1
ATOM 1947 O O . TRP A 1 241 ? 1.882 -14.369 -5.706 1.00 69.75 241 TRP A O 1
ATOM 1957 N N . LEU A 1 242 ? 1.994 -14.818 -7.905 1.00 74.62 242 LEU A N 1
ATOM 1958 C CA . LEU A 1 242 ? 3.351 -14.304 -8.102 1.00 74.62 242 LEU A CA 1
ATOM 1959 C C . LEU A 1 242 ? 3.509 -12.853 -7.623 1.00 74.62 242 LEU A C 1
ATOM 1961 O O . LEU A 1 242 ? 4.501 -12.524 -6.981 1.00 74.62 242 LEU A O 1
ATOM 1965 N N . GLN A 1 243 ? 2.528 -11.981 -7.886 1.00 79.19 243 GLN A N 1
ATOM 1966 C CA . GLN A 1 243 ? 2.574 -10.588 -7.426 1.00 79.19 243 GLN A CA 1
ATOM 1967 C C . GLN A 1 243 ? 2.663 -10.481 -5.892 1.00 79.19 243 GLN A C 1
ATOM 1969 O O . GLN A 1 243 ? 3.353 -9.601 -5.378 1.00 79.19 243 GLN A O 1
ATOM 1974 N N . ILE A 1 244 ? 1.965 -11.357 -5.165 1.00 78.38 244 ILE A N 1
ATOM 1975 C CA . ILE A 1 244 ? 1.955 -11.359 -3.697 1.00 78.38 244 ILE A CA 1
ATOM 1976 C C . ILE A 1 244 ? 3.269 -11.920 -3.148 1.00 78.38 244 ILE A C 1
ATOM 1978 O O . ILE A 1 244 ? 3.799 -11.361 -2.189 1.00 78.38 244 ILE A O 1
ATOM 1982 N N . GLU A 1 245 ? 3.810 -12.984 -3.744 1.00 82.38 245 GLU A N 1
ATOM 1983 C CA . GLU A 1 245 ? 5.106 -13.533 -3.325 1.00 82.38 245 GLU A CA 1
ATOM 1984 C C . GLU A 1 245 ? 6.243 -12.537 -3.564 1.00 82.38 245 GLU A C 1
ATOM 1986 O O . GLU A 1 245 ? 6.999 -12.253 -2.640 1.00 82.38 245 GLU A O 1
ATOM 1991 N N . LEU A 1 246 ? 6.277 -11.873 -4.724 1.00 85.12 246 LEU A N 1
ATOM 1992 C CA . LEU A 1 246 ? 7.253 -10.811 -4.981 1.00 85.12 246 LEU A CA 1
ATOM 1993 C C . LEU A 1 246 ? 7.151 -9.672 -3.956 1.00 85.12 246 LEU A C 1
ATOM 1995 O O . LEU A 1 246 ? 8.171 -9.178 -3.487 1.00 85.12 246 LEU A O 1
ATOM 1999 N N . ALA A 1 247 ? 5.940 -9.266 -3.556 1.00 85.81 247 ALA A N 1
ATOM 2000 C CA . ALA A 1 247 ? 5.772 -8.243 -2.523 1.00 85.81 247 ALA A CA 1
ATOM 2001 C C . ALA A 1 247 ? 6.344 -8.681 -1.160 1.00 85.81 247 ALA A C 1
ATOM 2003 O O . ALA A 1 247 ? 6.933 -7.860 -0.449 1.00 85.81 247 ALA A O 1
ATOM 2004 N N . LYS A 1 248 ? 6.206 -9.965 -0.798 1.00 87.50 248 LYS A N 1
ATOM 2005 C CA . LYS A 1 248 ? 6.807 -10.533 0.419 1.00 87.50 248 LYS A CA 1
ATOM 2006 C C . LYS A 1 248 ? 8.329 -10.570 0.322 1.00 87.50 248 LYS A C 1
ATOM 2008 O O . LYS A 1 248 ? 8.985 -10.089 1.245 1.00 87.50 248 LYS A O 1
ATOM 2013 N N . ASP A 1 249 ? 8.873 -11.071 -0.783 1.00 88.50 249 ASP A N 1
ATOM 2014 C CA . ASP A 1 249 ? 10.318 -11.199 -0.994 1.00 88.50 249 ASP A CA 1
ATOM 2015 C C . ASP A 1 249 ? 11.000 -9.832 -1.033 1.00 88.50 249 ASP A C 1
ATOM 2017 O O . ASP A 1 249 ? 12.036 -9.626 -0.397 1.00 88.50 249 ASP A O 1
ATOM 2021 N N . MET A 1 250 ? 10.382 -8.849 -1.693 1.00 90.31 250 MET A N 1
ATOM 2022 C CA . MET A 1 250 ? 10.841 -7.460 -1.664 1.00 90.31 250 MET A CA 1
ATOM 2023 C C . MET A 1 250 ? 10.793 -6.878 -0.249 1.00 90.31 250 MET A C 1
ATOM 2025 O O . MET A 1 250 ? 11.748 -6.227 0.171 1.00 90.31 250 MET A O 1
ATOM 2029 N N . GLY A 1 251 ? 9.715 -7.121 0.506 1.00 92.38 251 GLY A N 1
ATOM 2030 C CA . GLY A 1 251 ? 9.595 -6.678 1.897 1.00 92.38 251 GLY A CA 1
ATOM 2031 C C . GLY A 1 251 ? 10.677 -7.278 2.799 1.00 92.38 251 GLY A C 1
ATOM 2032 O O . GLY A 1 251 ? 11.324 -6.554 3.559 1.00 92.38 251 GLY A O 1
ATOM 2033 N N . TYR A 1 252 ? 10.926 -8.581 2.666 1.00 94.31 252 TYR A N 1
ATOM 2034 C CA . TYR A 1 252 ? 11.998 -9.290 3.360 1.00 94.31 252 TYR A CA 1
ATOM 2035 C C . TYR A 1 252 ? 13.379 -8.733 2.995 1.00 94.31 252 TYR A C 1
ATOM 2037 O O . TYR A 1 252 ? 14.176 -8.410 3.877 1.00 94.31 252 TYR A O 1
ATOM 2045 N N . THR A 1 253 ? 13.647 -8.565 1.700 1.00 93.94 253 THR A N 1
ATOM 2046 C CA . THR A 1 253 ? 14.933 -8.080 1.181 1.00 93.94 253 THR A CA 1
ATOM 2047 C C . THR A 1 253 ? 15.203 -6.649 1.635 1.00 93.94 253 THR A C 1
ATOM 2049 O O . THR A 1 253 ? 16.305 -6.343 2.088 1.00 93.94 253 THR A O 1
ATOM 2052 N N . ALA A 1 254 ? 14.188 -5.782 1.607 1.00 96.19 254 ALA A N 1
ATOM 2053 C CA . ALA A 1 254 ? 14.291 -4.415 2.104 1.00 96.19 254 ALA A CA 1
ATOM 2054 C C . ALA A 1 254 ? 14.609 -4.371 3.606 1.00 96.19 254 ALA A C 1
ATOM 2056 O O . ALA A 1 254 ? 15.453 -3.580 4.022 1.00 96.19 254 ALA A O 1
ATOM 2057 N N . ALA A 1 255 ? 13.977 -5.229 4.414 1.00 95.94 255 ALA A N 1
ATOM 2058 C CA . ALA A 1 255 ? 14.240 -5.304 5.850 1.00 95.94 255 ALA A CA 1
ATOM 2059 C C . ALA A 1 255 ? 15.620 -5.901 6.179 1.00 95.94 255 ALA A C 1
ATOM 2061 O O . ALA A 1 255 ? 16.256 -5.468 7.139 1.00 95.94 255 ALA A O 1
ATOM 2062 N N . ARG A 1 256 ? 16.085 -6.888 5.401 1.00 96.81 256 ARG A N 1
ATOM 2063 C CA . ARG A 1 256 ? 17.358 -7.586 5.638 1.00 96.81 256 ARG A CA 1
ATOM 2064 C C . ARG A 1 256 ? 18.571 -6.824 5.111 1.00 96.81 256 ARG A C 1
ATOM 2066 O O . ARG A 1 256 ? 19.592 -6.786 5.791 1.00 96.81 256 ARG A O 1
ATOM 2073 N N . PHE A 1 257 ? 18.477 -6.262 3.910 1.00 96.00 257 PHE A N 1
ATOM 2074 C CA . PHE A 1 257 ? 19.622 -5.684 3.203 1.00 96.00 257 PHE A CA 1
ATOM 2075 C C . PHE A 1 257 ? 19.490 -4.179 2.973 1.00 96.00 257 PHE A C 1
ATOM 2077 O O . PHE A 1 257 ? 20.502 -3.488 2.926 1.00 96.00 257 PHE A O 1
ATOM 2084 N N . GLY A 1 258 ? 18.274 -3.645 2.837 1.00 95.62 258 GLY A N 1
ATOM 2085 C CA . GLY A 1 258 ? 18.091 -2.256 2.415 1.00 95.62 258 GLY A CA 1
ATOM 2086 C C . GLY A 1 258 ? 18.852 -1.977 1.112 1.00 95.62 258 GLY A C 1
ATOM 2087 O O . GLY A 1 258 ? 18.653 -2.670 0.117 1.00 95.62 258 GLY A O 1
ATOM 2088 N N . HIS A 1 259 ? 19.746 -0.985 1.131 1.00 94.94 259 HIS A N 1
ATOM 2089 C CA . HIS A 1 259 ? 20.735 -0.772 0.075 1.00 94.94 259 HIS A CA 1
ATOM 2090 C C . HIS A 1 259 ? 22.147 -0.891 0.653 1.00 94.94 259 HIS A C 1
ATOM 2092 O O . HIS A 1 259 ? 22.496 -0.186 1.600 1.00 94.94 259 HIS A O 1
ATOM 2098 N N . VAL A 1 260 ? 22.957 -1.763 0.057 1.00 95.00 260 VAL A N 1
ATOM 2099 C CA . VAL A 1 260 ? 24.349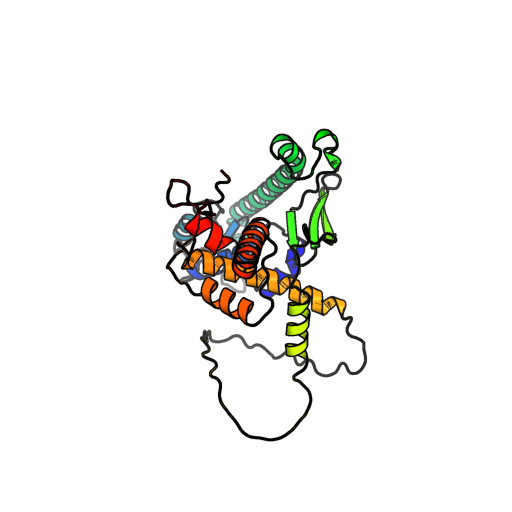 -2.011 0.444 1.00 95.00 260 VAL A CA 1
ATOM 2100 C C . VAL A 1 260 ? 25.279 -1.767 -0.741 1.00 95.00 260 VAL A C 1
ATOM 2102 O O . VAL A 1 260 ? 24.912 -1.995 -1.894 1.00 95.00 260 VAL A O 1
ATOM 2105 N N . MET A 1 261 ? 26.490 -1.286 -0.454 1.00 96.62 261 MET A N 1
ATOM 2106 C CA . MET A 1 261 ? 27.509 -1.014 -1.471 1.00 96.62 261 MET A CA 1
ATOM 2107 C C . MET A 1 261 ? 27.868 -2.290 -2.240 1.00 96.62 261 MET A C 1
ATOM 2109 O O . MET A 1 261 ? 28.135 -3.322 -1.633 1.00 96.62 261 MET A O 1
ATOM 2113 N N . PHE A 1 262 ? 27.887 -2.209 -3.574 1.00 94.62 262 PHE A N 1
ATOM 2114 C CA . PHE A 1 262 ? 28.164 -3.351 -4.455 1.00 94.62 262 PHE A CA 1
ATOM 2115 C C . PHE A 1 262 ? 29.647 -3.536 -4.837 1.00 94.62 262 PHE A C 1
ATOM 2117 O O . PHE A 1 262 ? 30.122 -4.665 -4.753 1.00 94.62 262 PHE A O 1
ATOM 2124 N N . PRO A 1 263 ? 30.416 -2.494 -5.225 1.00 95.81 263 PRO A N 1
ATOM 2125 C CA . PRO A 1 263 ? 31.807 -2.677 -5.647 1.00 95.81 263 PRO A CA 1
ATOM 2126 C C . PRO A 1 263 ? 32.647 -3.356 -4.564 1.00 95.81 263 PRO A C 1
ATOM 2128 O O . PRO A 1 263 ? 32.582 -2.945 -3.407 1.00 95.81 263 PRO A O 1
ATOM 2131 N N . GLU A 1 264 ? 33.413 -4.380 -4.948 1.00 94.00 264 GLU A N 1
ATOM 2132 C CA . GLU A 1 264 ? 34.283 -5.176 -4.059 1.00 94.00 264 GLU A CA 1
ATOM 2133 C C . GLU A 1 264 ? 33.555 -5.912 -2.912 1.00 94.00 264 GLU A C 1
ATOM 2135 O O . GLU A 1 264 ? 34.201 -6.457 -2.020 1.00 94.00 264 GLU A O 1
ATOM 2140 N N . ASN A 1 265 ? 32.221 -5.976 -2.941 1.00 97.44 265 ASN A N 1
ATOM 2141 C CA . ASN A 1 265 ? 31.397 -6.633 -1.928 1.00 97.44 265 ASN A CA 1
ATOM 2142 C C . ASN A 1 265 ? 30.513 -7.723 -2.549 1.00 97.44 265 ASN A C 1
ATOM 2144 O O . ASN A 1 265 ? 30.281 -7.753 -3.756 1.00 97.44 265 ASN A O 1
ATOM 2148 N N . VAL A 1 266 ? 29.991 -8.615 -1.706 1.00 95.88 266 VAL A N 1
ATOM 2149 C CA . VAL A 1 266 ? 29.084 -9.699 -2.107 1.00 95.88 266 VAL A CA 1
ATOM 2150 C C . VAL A 1 266 ? 27.936 -9.827 -1.111 1.00 95.88 266 VAL A C 1
ATOM 2152 O O . VAL A 1 266 ? 28.124 -9.656 0.094 1.00 95.88 266 VAL A O 1
ATOM 2155 N N . TYR A 1 267 ? 26.739 -10.113 -1.615 1.00 96.12 267 TYR A N 1
ATOM 2156 C CA . TYR A 1 267 ? 25.556 -10.399 -0.811 1.00 96.12 267 TYR A CA 1
ATOM 2157 C C . TYR A 1 267 ? 24.606 -11.316 -1.583 1.00 96.12 267 TYR A C 1
ATOM 2159 O O . TYR A 1 267 ? 24.515 -11.226 -2.808 1.00 96.12 267 TYR A O 1
ATOM 2167 N N . GLU A 1 268 ? 23.904 -12.171 -0.835 1.00 95.38 268 GLU A N 1
ATOM 2168 C CA . GLU A 1 268 ? 23.129 -13.310 -1.347 1.00 95.38 268 GLU A CA 1
ATOM 2169 C C . GLU A 1 268 ? 22.296 -13.000 -2.604 1.00 95.38 268 GLU A C 1
ATOM 2171 O O . GLU A 1 268 ? 22.585 -13.591 -3.642 1.00 95.38 268 GLU A O 1
ATOM 2176 N N . PRO A 1 269 ? 21.365 -12.017 -2.607 1.00 94.12 269 PRO A N 1
ATOM 2177 C CA . PRO A 1 269 ? 20.484 -11.832 -3.761 1.00 94.12 269 PRO A CA 1
ATOM 2178 C C . PRO A 1 269 ? 21.213 -11.357 -5.026 1.00 94.12 269 PRO A C 1
ATOM 2180 O O . PRO A 1 269 ? 20.722 -11.581 -6.128 1.00 94.12 269 PRO A O 1
ATOM 2183 N N . ALA A 1 270 ? 22.371 -10.694 -4.906 1.00 92.75 270 ALA A N 1
ATOM 2184 C CA . ALA A 1 270 ? 23.156 -10.298 -6.076 1.00 92.75 270 ALA A CA 1
ATOM 2185 C C . ALA A 1 270 ? 23.977 -11.464 -6.639 1.00 92.75 270 ALA A C 1
ATOM 2187 O O . ALA A 1 270 ? 24.101 -11.573 -7.858 1.00 92.75 270 ALA A O 1
ATOM 2188 N N . LEU A 1 271 ? 24.522 -12.323 -5.770 1.00 94.25 271 LEU A N 1
ATOM 2189 C CA . LEU A 1 271 ? 25.282 -13.498 -6.192 1.00 94.25 271 LEU A CA 1
ATOM 2190 C C . LEU A 1 271 ? 24.367 -14.536 -6.851 1.00 94.25 271 LEU A C 1
ATOM 2192 O O . LEU A 1 271 ? 24.630 -14.910 -7.989 1.00 94.25 271 LEU A O 1
ATOM 2196 N N . GLU A 1 272 ? 23.262 -14.904 -6.197 1.00 91.56 272 GLU A N 1
ATOM 2197 C CA . GLU A 1 272 ? 22.278 -15.853 -6.742 1.00 91.56 272 GLU A CA 1
ATOM 2198 C C . GLU A 1 272 ? 21.722 -15.369 -8.092 1.00 91.56 272 GLU A C 1
ATOM 2200 O O . GLU A 1 272 ? 21.616 -16.131 -9.052 1.00 91.56 272 GLU A O 1
ATOM 2205 N N . CYS A 1 273 ? 21.417 -14.070 -8.210 1.00 88.69 273 CYS A N 1
ATOM 2206 C CA . CYS A 1 273 ? 20.970 -13.479 -9.472 1.00 88.69 273 CYS A CA 1
ATOM 2207 C C . CYS A 1 273 ? 22.034 -13.612 -10.574 1.00 88.69 273 CYS A C 1
ATOM 2209 O O . CYS A 1 273 ? 21.711 -13.989 -11.700 1.00 88.69 273 CYS A O 1
ATOM 2211 N N . ALA A 1 274 ? 23.306 -13.339 -10.263 1.00 89.06 274 ALA A N 1
ATOM 2212 C CA . ALA A 1 274 ? 24.397 -13.490 -11.221 1.00 89.06 274 ALA A CA 1
ATOM 2213 C C . ALA A 1 274 ? 24.593 -14.954 -11.647 1.00 89.06 274 ALA A C 1
ATOM 2215 O O . ALA A 1 274 ? 24.769 -15.210 -12.837 1.00 89.06 274 ALA A O 1
ATOM 2216 N N . GLU A 1 275 ? 24.519 -15.905 -10.714 1.00 89.06 275 GLU A N 1
ATOM 2217 C CA . GLU A 1 275 ? 24.589 -17.344 -11.001 1.00 89.06 275 GLU A CA 1
ATOM 2218 C C . GLU A 1 275 ? 23.455 -17.771 -11.940 1.00 89.06 275 GLU A C 1
ATOM 2220 O O . GLU A 1 275 ? 23.717 -18.315 -13.013 1.00 89.06 275 GLU A O 1
ATOM 2225 N N . HIS A 1 276 ? 22.208 -17.409 -11.626 1.00 84.31 276 HIS A N 1
ATOM 2226 C CA . HIS A 1 276 ? 21.059 -17.707 -12.484 1.00 84.31 276 HIS A CA 1
ATOM 2227 C C . HIS A 1 276 ? 21.145 -17.054 -13.871 1.00 84.31 276 HIS A C 1
ATOM 2229 O O . HIS A 1 276 ? 20.741 -17.659 -14.866 1.00 84.31 276 HIS A O 1
ATOM 2235 N N . LEU A 1 277 ? 21.676 -15.833 -13.974 1.00 83.25 277 LEU A N 1
ATOM 2236 C CA . LEU A 1 277 ? 21.877 -15.162 -15.263 1.00 83.25 277 LEU A CA 1
ATOM 2237 C C . LEU A 1 277 ? 22.981 -15.817 -16.100 1.00 83.25 277 LEU A C 1
ATOM 2239 O O . LEU A 1 277 ? 22.861 -15.860 -17.325 1.00 83.25 277 LEU A O 1
ATOM 2243 N N . LEU A 1 278 ? 24.043 -16.313 -15.460 1.00 82.69 278 LEU A N 1
ATOM 2244 C CA . LEU A 1 278 ? 25.134 -17.029 -16.127 1.00 82.69 278 LEU A CA 1
ATOM 2245 C C . LEU A 1 278 ? 24.713 -18.433 -16.582 1.00 82.69 278 LEU A C 1
ATOM 2247 O O . LEU A 1 278 ? 25.166 -18.883 -17.634 1.00 82.69 278 LEU A O 1
ATOM 2251 N N . GLU A 1 279 ? 23.846 -19.106 -15.823 1.00 81.94 279 GLU A N 1
ATOM 2252 C CA . GLU A 1 279 ? 23.260 -20.403 -16.191 1.00 81.94 279 GLU A CA 1
ATOM 2253 C C . GLU A 1 279 ? 22.151 -20.279 -17.251 1.00 81.94 279 GLU A C 1
ATOM 2255 O O . GLU A 1 279 ? 21.939 -21.197 -18.046 1.00 81.94 279 GLU A O 1
ATOM 2260 N N . GLY A 1 280 ? 21.436 -19.151 -17.261 1.00 72.12 280 GLY A N 1
ATOM 2261 C CA . GLY A 1 280 ? 20.299 -18.877 -18.137 1.00 72.12 280 GLY A CA 1
ATOM 2262 C C . GLY A 1 280 ? 20.589 -17.861 -19.248 1.00 72.12 280 GLY A C 1
ATOM 2263 O O . GLY A 1 280 ? 21.555 -17.955 -20.003 1.00 72.12 280 GLY A O 1
ATOM 2264 N N . VAL A 1 281 ? 19.684 -16.890 -19.407 1.00 65.06 281 VAL A N 1
ATOM 2265 C CA . VAL A 1 281 ? 19.805 -15.805 -20.393 1.00 65.06 281 VAL A CA 1
ATOM 2266 C C . VAL A 1 281 ? 20.531 -14.615 -19.762 1.00 65.06 281 VAL A C 1
ATOM 2268 O O . VAL A 1 281 ? 19.929 -13.820 -19.049 1.00 65.06 281 VAL A O 1
ATOM 2271 N N . GLY A 1 282 ? 21.823 -14.459 -20.059 1.00 54.41 282 GLY A N 1
ATOM 2272 C CA . GLY A 1 282 ? 22.647 -13.341 -19.580 1.00 54.41 282 GLY A CA 1
ATOM 2273 C C . GLY A 1 282 ? 22.330 -12.003 -20.261 1.00 54.41 282 GLY A C 1
ATOM 2274 O O . GLY A 1 282 ? 23.146 -11.501 -21.038 1.00 54.41 282 GLY A O 1
ATOM 2275 N N . LYS A 1 283 ? 21.141 -11.430 -20.033 1.00 57.00 283 LYS A N 1
ATOM 2276 C CA . LYS A 1 283 ? 20.723 -10.153 -20.641 1.00 57.00 283 LYS A CA 1
ATOM 2277 C C . LYS A 1 283 ? 20.100 -9.189 -19.635 1.00 57.00 283 LYS A C 1
ATOM 2279 O O . LYS A 1 283 ? 19.066 -9.479 -19.048 1.00 57.00 283 LYS A O 1
ATOM 2284 N N . ASP A 1 284 ? 20.684 -7.998 -19.568 1.00 60.84 284 ASP A N 1
ATOM 2285 C CA . ASP A 1 284 ? 20.058 -6.779 -19.058 1.00 60.84 284 ASP A CA 1
ATOM 2286 C C . ASP A 1 284 ? 19.682 -5.897 -20.266 1.00 60.84 284 ASP A C 1
ATOM 2288 O O . ASP A 1 284 ? 20.428 -5.811 -21.247 1.00 60.84 284 ASP A O 1
ATOM 2292 N N . ASN A 1 285 ? 18.491 -5.305 -20.237 1.00 63.25 285 ASN A N 1
ATOM 2293 C CA . ASN A 1 285 ? 17.898 -4.525 -21.324 1.00 63.25 285 ASN A CA 1
ATOM 2294 C C . ASN A 1 285 ? 17.788 -3.022 -21.006 1.00 63.25 285 ASN A C 1
ATOM 2296 O O . ASN A 1 285 ? 17.181 -2.277 -21.780 1.00 63.25 285 ASN A O 1
ATOM 2300 N N . GLY A 1 286 ? 18.385 -2.558 -19.904 1.00 75.88 286 GLY A N 1
ATOM 2301 C CA . GLY A 1 286 ? 18.432 -1.140 -19.552 1.00 75.88 286 GLY A CA 1
ATOM 2302 C C . GLY A 1 286 ? 19.313 -0.297 -20.487 1.00 75.88 286 GLY A C 1
ATOM 2303 O O . GLY A 1 286 ? 20.283 -0.774 -21.075 1.00 75.88 286 GLY A O 1
ATOM 2304 N N . SER A 1 287 ? 19.029 1.005 -20.589 1.00 79.62 287 SER A N 1
ATOM 2305 C CA . SER A 1 287 ? 19.850 1.949 -21.372 1.00 79.62 287 SER A CA 1
ATOM 2306 C C . SER A 1 287 ? 21.311 1.986 -20.902 1.00 79.62 287 SER A C 1
ATOM 2308 O O . SER A 1 287 ? 22.226 1.975 -21.726 1.00 79.62 287 SER A O 1
ATOM 2310 N N . THR A 1 288 ? 21.542 1.949 -19.588 1.00 77.81 288 THR A N 1
ATOM 2311 C CA . THR A 1 288 ? 22.884 1.840 -18.997 1.00 77.81 288 THR A CA 1
ATOM 2312 C C . THR A 1 288 ? 23.554 0.509 -19.344 1.00 77.81 288 THR A C 1
ATOM 2314 O O . THR A 1 288 ? 24.753 0.488 -19.622 1.00 77.81 288 THR A O 1
ATOM 2317 N N . ALA A 1 289 ? 22.796 -0.592 -19.400 1.00 84.75 289 ALA A N 1
ATOM 2318 C CA . ALA A 1 289 ? 23.325 -1.890 -19.812 1.00 84.75 289 ALA A CA 1
ATOM 2319 C C . ALA A 1 289 ? 23.815 -1.859 -21.267 1.00 84.75 289 ALA A C 1
ATOM 2321 O O . ALA A 1 289 ? 24.903 -2.353 -21.557 1.00 84.75 289 ALA A O 1
ATOM 2322 N N . ILE A 1 290 ? 23.080 -1.196 -22.169 1.00 86.69 290 ILE A N 1
ATOM 2323 C CA . ILE A 1 290 ? 23.509 -0.990 -23.562 1.00 86.69 290 ILE A CA 1
ATOM 2324 C C . ILE A 1 290 ? 24.762 -0.111 -23.648 1.00 86.69 290 ILE A C 1
ATOM 2326 O O . ILE A 1 290 ? 25.665 -0.423 -24.423 1.00 86.69 290 ILE A O 1
ATOM 2330 N N . GLU A 1 291 ? 24.870 0.954 -22.851 1.00 87.50 291 GLU A N 1
ATOM 2331 C CA . GLU A 1 291 ? 26.083 1.783 -22.817 1.00 87.50 291 GLU A CA 1
ATOM 2332 C C . GLU A 1 291 ? 27.313 0.967 -22.382 1.00 87.50 291 GLU A C 1
ATOM 2334 O O . GLU A 1 291 ? 28.370 1.039 -23.016 1.00 87.50 291 GLU A O 1
ATOM 2339 N N . ILE A 1 292 ? 27.175 0.155 -21.329 1.00 86.06 292 ILE A N 1
ATOM 2340 C CA . ILE A 1 292 ? 28.234 -0.747 -20.861 1.00 86.06 292 ILE A CA 1
ATOM 2341 C C . ILE A 1 292 ? 28.565 -1.781 -21.944 1.00 86.06 292 ILE A C 1
ATOM 2343 O O . ILE A 1 292 ? 29.741 -1.973 -22.258 1.00 86.06 292 ILE A O 1
ATOM 2347 N N . ALA A 1 293 ? 27.555 -2.385 -22.571 1.00 87.81 293 ALA A N 1
ATOM 2348 C CA . ALA A 1 293 ? 27.739 -3.362 -23.640 1.00 87.81 293 ALA A CA 1
ATOM 2349 C C . ALA A 1 293 ? 28.483 -2.765 -24.845 1.00 87.81 293 ALA A C 1
ATOM 2351 O O . ALA A 1 293 ? 29.406 -3.392 -25.363 1.00 87.81 293 ALA A O 1
ATOM 2352 N N . LEU A 1 294 ? 28.157 -1.536 -25.256 1.00 91.06 294 LEU A N 1
ATOM 2353 C CA . LEU A 1 294 ? 28.869 -0.825 -26.323 1.00 91.06 294 LEU A CA 1
ATOM 2354 C C . LEU A 1 294 ? 30.326 -0.546 -25.941 1.00 91.06 294 LEU A C 1
ATOM 2356 O O . LEU A 1 294 ? 31.223 -0.774 -26.752 1.00 91.06 294 LEU A O 1
ATOM 2360 N N . LYS A 1 295 ? 30.594 -0.114 -24.702 1.00 89.88 295 LYS A N 1
ATOM 2361 C CA . LYS A 1 295 ? 31.970 0.078 -24.205 1.00 89.88 295 LYS A CA 1
ATOM 2362 C C . LYS A 1 295 ? 32.763 -1.230 -24.221 1.00 89.88 295 LYS A C 1
ATOM 2364 O O . LYS A 1 295 ? 33.913 -1.241 -24.660 1.00 89.88 295 LYS A O 1
ATOM 2369 N N . MET A 1 296 ? 32.153 -2.329 -23.778 1.00 91.75 296 MET A N 1
ATOM 2370 C CA . MET A 1 296 ? 32.758 -3.664 -23.818 1.00 91.75 296 MET A CA 1
ATOM 2371 C C . MET A 1 296 ? 33.034 -4.108 -25.261 1.00 91.75 296 MET A C 1
ATOM 2373 O O . MET A 1 296 ? 34.140 -4.562 -25.555 1.00 91.75 296 MET A O 1
ATOM 2377 N N . ALA A 1 297 ? 32.072 -3.914 -26.169 1.00 92.31 297 ALA A N 1
ATOM 2378 C CA . ALA A 1 297 ? 32.188 -4.274 -27.579 1.00 92.31 297 ALA A CA 1
ATOM 2379 C C . ALA A 1 297 ? 33.296 -3.484 -28.290 1.00 92.31 297 ALA A C 1
ATOM 2381 O O . ALA A 1 297 ? 34.144 -4.087 -28.945 1.00 92.31 297 ALA A O 1
ATOM 2382 N N . PHE A 1 298 ? 33.355 -2.160 -28.115 1.00 92.12 298 PHE A N 1
ATOM 2383 C CA . PHE A 1 298 ? 34.416 -1.341 -28.710 1.00 92.12 298 PHE A CA 1
ATOM 2384 C C . PHE A 1 298 ? 35.794 -1.683 -28.154 1.00 92.12 298 PHE A C 1
ATOM 2386 O O . PHE A 1 298 ? 36.756 -1.778 -28.915 1.00 92.12 298 PHE A O 1
ATOM 2393 N N . ARG A 1 299 ? 35.904 -1.930 -26.844 1.00 88.19 299 ARG A N 1
ATOM 2394 C CA . ARG A 1 299 ? 37.172 -2.362 -26.246 1.00 88.19 299 ARG A CA 1
ATOM 2395 C C . ARG A 1 299 ? 37.638 -3.694 -26.827 1.00 88.19 299 ARG A C 1
ATOM 2397 O O . ARG A 1 299 ? 38.818 -3.831 -27.133 1.00 88.19 299 ARG A O 1
ATOM 2404 N N . LYS A 1 300 ? 36.727 -4.656 -27.004 1.00 91.69 300 LYS A N 1
ATOM 2405 C CA . LYS A 1 300 ? 37.041 -5.946 -27.627 1.00 91.69 300 LYS A CA 1
ATOM 2406 C C . LYS A 1 300 ? 37.459 -5.775 -29.090 1.00 91.69 300 LYS A C 1
ATOM 2408 O O . LYS A 1 300 ? 38.504 -6.288 -29.471 1.00 91.69 300 LYS A O 1
ATOM 2413 N N . PHE A 1 301 ? 36.716 -4.983 -29.863 1.00 92.00 301 PHE A N 1
ATOM 2414 C CA . PHE A 1 301 ? 37.037 -4.678 -31.258 1.00 92.00 301 PHE A CA 1
ATOM 2415 C C . PHE A 1 301 ? 38.451 -4.098 -31.424 1.00 92.00 301 PHE A C 1
ATOM 2417 O O . PHE A 1 301 ? 39.212 -4.588 -32.255 1.00 92.00 301 PHE A O 1
ATOM 2424 N N . LEU A 1 302 ? 38.825 -3.103 -30.612 1.00 88.19 302 LEU A N 1
ATOM 2425 C CA . LEU A 1 302 ? 40.145 -2.462 -30.672 1.00 88.19 302 LEU A CA 1
ATOM 2426 C C . LEU A 1 302 ? 41.297 -3.389 -30.255 1.00 88.19 302 LEU A C 1
ATOM 2428 O O . LEU A 1 302 ? 42.412 -3.235 -30.750 1.00 88.19 302 LEU A O 1
ATOM 2432 N N . LEU A 1 303 ? 41.047 -4.328 -29.335 1.00 86.25 303 LEU A N 1
ATOM 2433 C CA . LEU A 1 303 ? 42.029 -5.349 -28.960 1.00 86.25 303 LEU A CA 1
ATOM 2434 C C . LEU A 1 303 ? 42.249 -6.348 -30.101 1.00 86.25 303 LEU A C 1
ATOM 2436 O O . LEU A 1 303 ? 43.388 -6.703 -30.378 1.00 86.25 303 LEU A O 1
ATOM 2440 N N . ASP A 1 304 ? 41.176 -6.767 -30.772 1.00 87.38 304 ASP A N 1
ATOM 2441 C CA . ASP A 1 304 ? 41.239 -7.764 -31.849 1.00 87.38 304 ASP A CA 1
ATOM 2442 C C . ASP A 1 304 ? 41.875 -7.223 -33.138 1.00 87.38 304 ASP A C 1
ATOM 2444 O O . ASP A 1 304 ? 42.403 -7.996 -33.930 1.00 87.38 304 ASP A O 1
ATOM 2448 N N . HIS A 1 305 ? 41.848 -5.902 -33.340 1.00 84.75 305 HIS A N 1
ATOM 2449 C CA . HIS A 1 305 ? 42.431 -5.227 -34.507 1.00 84.75 305 HIS A CA 1
ATOM 2450 C C . HIS A 1 305 ? 43.748 -4.499 -34.174 1.00 84.75 305 HIS A C 1
ATOM 2452 O O . HIS A 1 305 ? 44.104 -3.546 -34.866 1.00 84.75 305 HIS A O 1
ATOM 2458 N N . GLU A 1 306 ? 44.430 -4.903 -33.091 1.00 67.19 306 GLU A N 1
ATOM 2459 C CA . GLU A 1 306 ? 45.753 -4.422 -32.628 1.00 67.19 306 GLU A CA 1
ATOM 2460 C C . GLU A 1 306 ? 45.904 -2.896 -32.452 1.00 67.19 306 GLU A C 1
ATOM 2462 O O . GLU A 1 306 ? 46.977 -2.387 -32.139 1.00 67.19 306 GLU A O 1
ATOM 2467 N N . THR A 1 307 ? 44.812 -2.139 -32.527 1.00 59.97 307 THR A N 1
ATOM 2468 C CA . THR A 1 307 ? 44.838 -0.671 -32.523 1.00 59.97 307 THR A CA 1
ATOM 2469 C C . THR A 1 307 ? 45.185 -0.103 -31.141 1.00 59.97 307 THR A C 1
ATOM 2471 O O . THR A 1 307 ? 45.632 1.033 -31.018 1.00 59.97 307 THR A O 1
ATOM 2474 N N . ILE A 1 308 ? 45.009 -0.893 -30.074 1.00 55.47 308 ILE A N 1
ATOM 2475 C CA . ILE A 1 308 ? 45.404 -0.523 -28.703 1.00 55.47 308 ILE A CA 1
ATOM 2476 C C . ILE A 1 308 ? 46.923 -0.594 -28.485 1.00 55.47 308 ILE A C 1
ATOM 2478 O O . ILE A 1 308 ? 47.440 0.192 -27.690 1.00 55.47 308 ILE A O 1
ATOM 2482 N N . LEU A 1 309 ? 47.648 -1.480 -29.178 1.00 52.25 309 LEU A N 1
ATOM 2483 C CA . LEU A 1 309 ? 49.113 -1.556 -29.063 1.00 52.25 309 LEU A CA 1
ATOM 2484 C C . LEU A 1 309 ? 49.784 -0.354 -29.751 1.00 52.25 309 LEU A C 1
ATOM 2486 O O . LEU A 1 309 ? 50.750 0.200 -29.220 1.00 52.25 309 LEU A O 1
ATOM 2490 N N . ASP A 1 310 ? 49.206 0.127 -30.853 1.00 48.84 310 ASP A N 1
ATOM 2491 C CA . ASP A 1 310 ? 49.657 1.342 -31.543 1.00 48.84 310 ASP A CA 1
ATOM 2492 C C . ASP A 1 310 ? 49.333 2.628 -30.760 1.00 48.84 310 ASP A C 1
ATOM 2494 O O . ASP A 1 310 ? 50.129 3.566 -30.739 1.00 48.84 310 ASP A O 1
ATOM 2498 N N . LEU A 1 311 ? 48.214 2.674 -30.028 1.00 51.88 311 LEU A N 1
ATOM 2499 C CA . LEU A 1 311 ? 47.878 3.817 -29.164 1.00 51.88 311 LEU A CA 1
ATOM 2500 C C . LEU A 1 311 ? 48.727 3.864 -27.884 1.00 51.88 311 LEU A C 1
ATOM 2502 O O . LEU A 1 311 ? 49.095 4.945 -27.431 1.00 51.88 311 LEU A O 1
ATOM 2506 N N . GLN A 1 312 ? 49.090 2.711 -27.313 1.00 48.34 312 GLN A N 1
ATOM 2507 C CA . GLN A 1 312 ? 49.988 2.658 -26.151 1.00 48.34 312 GLN A CA 1
ATOM 2508 C C . GLN A 1 312 ? 51.444 2.988 -26.503 1.00 48.34 312 GLN A C 1
ATOM 2510 O O . GLN A 1 312 ? 52.167 3.506 -25.654 1.00 48.34 312 GLN A O 1
ATOM 2515 N N . SER A 1 313 ? 51.878 2.719 -27.738 1.00 44.38 313 SER A N 1
ATOM 2516 C CA . SER A 1 313 ? 53.221 3.073 -28.218 1.00 44.38 313 SER A CA 1
ATOM 2517 C C . SER A 1 313 ? 53.320 4.509 -28.757 1.00 44.38 313 SER A C 1
ATOM 2519 O O . SER A 1 313 ? 54.404 5.093 -28.708 1.00 44.38 313 SER A O 1
ATOM 2521 N N . ALA A 1 314 ? 52.208 5.121 -29.186 1.00 44.50 314 ALA A N 1
ATOM 2522 C CA . ALA A 1 314 ? 52.152 6.528 -29.600 1.00 44.50 314 ALA A CA 1
ATOM 2523 C C . ALA A 1 314 ? 52.012 7.535 -28.432 1.00 44.50 314 ALA A C 1
ATOM 2525 O O . ALA A 1 314 ? 52.316 8.714 -28.606 1.00 44.50 314 ALA A O 1
ATOM 2526 N N . GLU A 1 315 ? 51.610 7.100 -27.231 1.00 45.28 315 GLU A N 1
ATOM 2527 C CA . GLU A 1 315 ? 51.362 7.965 -26.060 1.00 45.28 315 GLU A CA 1
ATOM 2528 C C . GLU A 1 315 ? 52.481 7.936 -24.998 1.00 45.28 315 GLU A C 1
ATOM 2530 O O . GLU A 1 315 ? 52.238 7.948 -23.792 1.00 45.28 315 GLU A O 1
ATOM 2535 N N . MET A 1 316 ? 53.741 8.017 -25.426 1.00 42.22 316 MET A N 1
ATOM 2536 C CA . MET A 1 316 ? 54.842 8.477 -24.555 1.00 42.22 316 MET A CA 1
ATOM 2537 C C . MET A 1 316 ? 54.756 9.992 -24.227 1.00 42.22 316 MET A C 1
ATOM 2539 O O . MET A 1 316 ? 55.671 10.550 -23.625 1.00 42.22 316 MET A O 1
ATOM 2543 N N . GLY A 1 317 ? 53.657 10.666 -24.590 1.00 43.38 317 GLY A N 1
ATOM 2544 C CA . GLY A 1 317 ? 53.354 12.051 -24.235 1.00 43.38 317 GLY A CA 1
ATOM 2545 C C . GLY A 1 317 ? 51.845 12.290 -24.126 1.00 43.38 317 GLY A C 1
ATOM 2546 O O . GLY A 1 317 ? 51.179 12.496 -25.128 1.00 43.38 317 GLY A O 1
ATOM 2547 N N . GLU A 1 318 ? 51.328 12.248 -22.896 1.00 46.69 318 GLU A N 1
ATOM 2548 C CA . GLU A 1 318 ? 50.069 12.863 -22.435 1.00 46.69 318 GLU A CA 1
ATOM 2549 C C . GLU A 1 318 ? 48.795 12.706 -23.304 1.00 46.69 318 GLU A C 1
ATOM 2551 O O . GLU A 1 318 ? 48.409 13.640 -24.006 1.00 46.69 318 GLU A O 1
ATOM 2556 N N . ARG A 1 319 ? 48.048 11.596 -23.137 1.00 43.41 319 ARG A N 1
ATOM 2557 C CA . ARG A 1 319 ? 46.580 11.562 -22.866 1.00 43.41 319 ARG A CA 1
ATOM 2558 C C . ARG A 1 319 ? 46.013 10.136 -22.919 1.00 43.41 319 ARG A C 1
ATOM 2560 O O . ARG A 1 319 ? 45.304 9.768 -23.840 1.00 43.41 319 ARG A O 1
ATOM 2567 N N . ARG A 1 320 ? 46.186 9.386 -21.829 1.00 38.31 320 ARG A N 1
ATOM 2568 C CA . ARG A 1 320 ? 45.533 8.083 -21.638 1.00 38.31 320 ARG A CA 1
ATOM 2569 C C . ARG A 1 320 ? 44.012 8.218 -21.826 1.00 38.31 320 ARG A C 1
ATOM 2571 O O . ARG A 1 320 ? 43.336 8.777 -20.959 1.00 38.31 320 ARG A O 1
ATOM 2578 N N . LEU A 1 321 ? 43.459 7.705 -22.928 1.00 44.00 321 LEU A N 1
ATOM 2579 C CA . LEU A 1 321 ? 42.009 7.553 -23.115 1.00 44.00 321 LEU A CA 1
ATOM 2580 C C . LEU A 1 321 ? 41.495 6.449 -22.177 1.00 44.00 321 LEU A C 1
ATOM 2582 O O . LEU A 1 321 ? 41.226 5.314 -22.566 1.00 44.00 321 LEU A O 1
ATOM 2586 N N . GLU A 1 322 ? 41.375 6.778 -20.893 1.00 40.31 322 GLU A N 1
ATOM 2587 C CA . GLU A 1 322 ? 40.627 5.966 -19.944 1.00 40.31 322 GLU A CA 1
ATOM 2588 C C . GLU A 1 322 ? 39.140 6.138 -20.257 1.00 40.31 322 GLU A C 1
ATOM 2590 O O . GLU A 1 322 ? 38.520 7.135 -19.887 1.00 40.31 322 GLU A O 1
ATOM 2595 N N . LEU A 1 323 ? 38.550 5.146 -20.930 1.00 44.84 323 LEU A N 1
ATOM 2596 C CA . LEU A 1 323 ? 37.100 4.953 -20.953 1.00 44.84 323 LEU A CA 1
ATOM 2597 C C . LEU A 1 323 ? 36.642 4.633 -19.522 1.00 44.84 323 LEU A C 1
ATOM 2599 O O . LEU A 1 323 ? 36.474 3.474 -19.142 1.00 44.84 323 LEU A O 1
ATOM 2603 N N . LYS A 1 324 ? 36.507 5.674 -18.699 1.00 44.78 324 LYS A N 1
ATOM 2604 C CA . LYS A 1 324 ? 35.986 5.575 -17.338 1.00 44.78 324 LYS A CA 1
ATOM 2605 C C . LYS A 1 324 ? 34.481 5.380 -17.390 1.00 44.78 324 LYS A C 1
ATOM 2607 O O . LYS A 1 324 ? 33.762 6.054 -18.129 1.00 44.78 324 LYS A O 1
ATOM 2612 N N . VAL A 1 325 ? 33.998 4.467 -16.560 1.00 43.69 325 VAL A N 1
ATOM 2613 C CA . VAL A 1 325 ? 32.591 4.427 -16.179 1.00 43.69 325 VAL A CA 1
ATOM 2614 C C . VAL A 1 325 ? 32.402 5.562 -15.177 1.00 43.69 325 VAL A C 1
ATOM 2616 O O . VAL A 1 325 ? 32.816 5.456 -14.026 1.00 43.69 325 VAL A O 1
ATOM 2619 N N . GLY A 1 326 ? 31.879 6.696 -15.643 1.00 36.34 326 GLY A N 1
ATOM 2620 C CA . GLY A 1 326 ? 31.393 7.730 -14.738 1.00 36.34 326 GLY A CA 1
ATOM 2621 C C . GLY A 1 326 ? 30.156 7.210 -13.998 1.00 36.34 326 GLY A C 1
ATOM 2622 O O . GLY A 1 326 ? 29.384 6.453 -14.595 1.00 36.34 326 GLY A O 1
ATOM 2623 N N . PRO A 1 327 ? 29.948 7.574 -12.721 1.00 35.31 327 PRO A N 1
ATOM 2624 C CA . PRO A 1 327 ? 28.677 7.310 -12.069 1.00 35.31 327 PRO A CA 1
ATOM 2625 C C . PRO A 1 327 ? 27.570 7.972 -12.891 1.00 35.31 327 PRO A C 1
ATOM 2627 O O . PRO A 1 327 ? 27.708 9.113 -13.332 1.00 35.31 327 PRO A O 1
ATOM 2630 N N . CYS A 1 328 ? 26.481 7.243 -13.112 1.00 33.69 328 CYS A N 1
ATOM 2631 C CA . CYS A 1 328 ? 25.270 7.796 -13.695 1.00 33.69 328 CYS A CA 1
ATOM 2632 C C . CYS A 1 328 ? 24.661 8.761 -12.664 1.00 33.69 328 CYS A C 1
ATOM 2634 O O . CYS A 1 328 ? 23.851 8.372 -11.828 1.00 33.69 328 CYS A O 1
ATOM 2636 N N . SER A 1 329 ? 25.128 10.007 -12.639 1.00 33.44 329 SER A N 1
ATOM 2637 C CA . SER A 1 329 ? 24.554 11.062 -11.813 1.00 33.44 329 SER A CA 1
ATOM 2638 C C . SER A 1 329 ? 23.320 11.615 -12.520 1.00 33.44 329 SER A C 1
ATOM 2640 O O . SER A 1 329 ? 23.403 12.617 -13.227 1.00 33.44 329 SER A O 1
ATOM 2642 N N . TYR A 1 330 ? 22.188 10.937 -12.346 1.00 32.78 330 TYR A N 1
ATOM 2643 C CA . TYR A 1 330 ? 20.878 11.564 -12.476 1.00 32.78 330 TYR A CA 1
ATOM 2644 C C . TYR A 1 330 ? 20.440 11.983 -11.069 1.00 32.78 330 TYR A C 1
ATOM 2646 O O . TYR A 1 330 ? 19.960 11.161 -10.289 1.00 32.78 330 TYR A O 1
ATOM 2654 N N . LEU A 1 331 ? 20.697 13.250 -10.741 1.00 32.94 331 LEU A N 1
ATOM 2655 C CA . LEU A 1 331 ? 19.911 14.010 -9.769 1.00 32.94 331 LEU A CA 1
ATOM 2656 C C . LEU A 1 331 ? 18.897 14.848 -10.542 1.00 32.94 331 LEU A C 1
ATOM 2658 O O . LEU A 1 331 ? 19.304 15.401 -11.593 1.00 32.94 331 LEU A O 1
#

Nearest PDB structures (foldseek):
  4a0r-assembly1_B  TM=9.337E-01  e=1.078E-28  Arabidopsis thaliana
  4a0r-assembly1_A  TM=9.256E-01  e=8.722E-28  Arabidopsis thaliana
  4a0h-assembly1_A  TM=9.238E-01  e=1.341E-27  Arabidopsis thaliana
  4a0f-assembly1_B  TM=9.259E-01  e=3.816E-27  Arabidopsis thaliana
  4a0f-assembly1_A  TM=9.258E-01  e=8.488E-27  Arabidopsis thaliana

Solvent-accessible surface area (backbone atoms only — not comparable to full-atom values): 21006 Å² total; per-residue (Å²): 129,87,49,75,72,62,59,59,78,51,51,90,67,70,62,79,33,73,44,75,44,45,32,53,91,70,15,59,60,54,33,50,54,53,50,50,56,40,45,64,72,68,52,54,63,63,32,38,36,26,45,46,65,88,69,65,53,59,59,63,50,36,60,76,49,66,69,73,41,57,75,47,73,36,70,67,73,84,84,55,94,83,61,72,62,62,66,58,50,63,73,33,41,65,57,52,49,53,51,50,51,49,51,51,49,56,49,51,53,49,52,53,51,63,63,47,42,44,60,51,44,68,76,71,54,82,63,79,102,54,68,70,93,75,61,56,70,90,71,53,79,45,72,79,47,72,58,56,65,28,33,32,32,52,39,76,93,70,80,39,74,42,80,42,73,50,84,62,21,78,83,73,64,60,71,74,55,77,65,54,62,48,56,57,50,60,74,70,61,82,82,75,90,84,86,85,89,85,88,81,91,78,88,81,89,74,87,79,84,86,75,87,87,74,91,75,75,80,83,77,88,73,85,78,83,87,67,86,75,65,66,72,61,61,56,56,50,51,43,43,51,50,56,48,51,50,45,48,52,49,52,50,46,46,74,75,56,62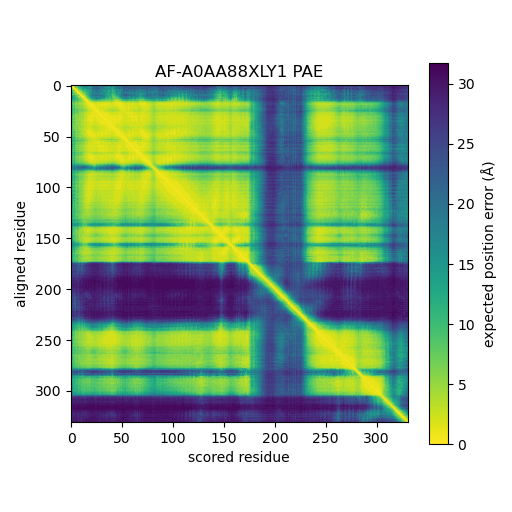,86,72,80,57,87,101,50,86,53,70,75,60,52,56,50,50,51,52,26,71,78,56,72,78,74,74,88,47,73,68,45,50,53,51,49,51,52,52,49,52,54,50,52,36,58,77,64,53,51,52,61,56,52,65,69,69,48,89,64,88,72,86,84,72,88,68,86,71,79,87,80,80,127

Mean predicted aligned error: 14.32 Å

Secondary structure (DSSP, 8-state):
---TTHHHHTGGG-PPEEEE---STTHHHHHHHHHHHHHHHT--EEEEEEE--SS-THHHHHHHTTTSS-EEEEPPPP--TT--THHHHHHTHHHHHHHHHHHHHHHHHHHHHHHHHHHHHHHH---TT--GGG--GGG--EEEEEETTEEEEEETTTTEEEEEE-TTHHHHT-S--HHHHHHHHHHTS--S---------------------------------S----THHHHHHHHHHHHHHHHHHHHHHHHHTSS---TT---HHHHHHHHHHHHS-----SHHHHHHHHHHHHHHHHHHTTHHHHHHHH-SSS-------------

Radius of gyration: 28.66 Å; Cα contacts (8 Å, |Δi|>4): 222; chains: 1; bounding box: 85×69×65 Å

InterPro domains:
  IPR015421 Pyridoxal phosphate-dependent transferase, major domain [G3DSA:3.40.640.10] (241-322)
  IPR015422 Pyridoxal phosphate-dependent transferase, small domain [G3DSA:3.90.1150.10] (105-192)
  IPR027417 P-loop containing nucleoside triphosphate hydrolase [G3DSA:3.40.50.300] (4-104)

Foldseek 3Di:
DQPLVNLLVCVLPLQAAEAEFEQDVVRLVVSVVVVVSCVLLPHHHLAYEYEHPPPPSLVVNCVVVVVPHYYAYAYHQDPDPPDDCPVSCVSCVVSVVVVVVSSVVVVVVVLVCLLCVLVCCLVPDDDPPDDSVPDDSQNDWRFPDDAQQWTQTQRNVPRHTDTDGNPCCVVPVHDDDPVVVVVVVVVVPPPDDDDDDDDDDDDDPDPDDDDDDDDDDDPDPPDDDDDPPPPVVVVSVVRRVVVSVVSVVVVVCCVPCVDDDDPPDDDDVVVVVVVCLVVDPVDDDDPVRVVVVVVVVVVVVCVVVVVVVVVVVVPPDDDPPPPDDDPPPDD

pLDDT: mean 73.39, std 25.62, range [21.56, 97.69]

Organism: NCBI:txid1293975